Protein AF-A0A969EJA6-F1 (afdb_monomer)

Secondary structure (DSSP, 8-state):
-PPPHHHHHHHHHHS--HHHHHHHHHHHHHHHHSPP-STTHHHHHHHHHHHHHS-SSHHHHHHHHHHHHHHHHHHHT--HHHHHHTTTS--TT--EEEE--HHHHHHHTT-TTEEEEEEEE---SS-HHHHHHHHS-GGGHHHHTT---HHHHHHHTT--TTTHHHHHHHHHHTTTT-HHHHHHHHHHT-EEEEEEESSTTSSTTT-B---SSPPP-SS------SHHHHTSPPPPPB---HHHHHHHHHHHHHHHHTTT---HHHHTB-GGG-EEEE-GGGEEEEEE-B-GGGS-TT----EEEEEETTEEPP--SS--S-SS--------S---S--TTHHHHHHTT-

Sequence (350 aa):
MEFSFARQVHQFISKPSSQSGTALKQLLVEFLSKKLSPKGLTDYQLGLLFLIAHPPNQEILKLAEQACAQIAKFCLQLSQRDGEKLANTGLPFTPSIFTMSHDLANWMIKENNLEISIESVGPSTLTLNDVLNFTLPPTEGDITSAGYNYEELLTKLRIDKKNEIRFIVSQFDQLENLPKIKDYFFDSLEMLFRITPKTKSYSKLFNRLPVAKPFLHATLKKKIVSEDIIYKKIPAPKRLIPKAKKELVGVIKHSLNMFQRETDPVTYLDEKSLRYFELERGLSIAIYGMQPKRQFPLESYVGYTVLKMDYQQRMEEDGFLGSDHYLEFTFSTTCVEANHHYARSIIESL

Solvent-accessible surface area (backbone atoms only — not comparable to full-atom values): 20484 Å² total; per-residue (Å²): 133,86,74,55,60,31,56,52,52,48,53,37,62,78,54,79,46,84,63,28,58,55,51,51,47,50,52,48,53,52,54,67,71,49,84,85,59,85,78,61,48,67,43,46,49,55,31,41,52,49,40,60,48,50,14,52,40,73,66,54,31,52,50,42,53,51,44,51,52,50,51,40,56,50,41,68,68,47,51,71,74,61,31,59,76,38,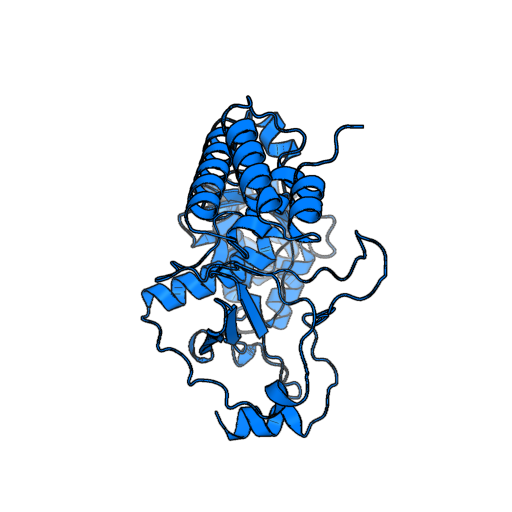40,54,68,30,44,30,46,27,35,35,72,42,68,70,55,64,67,46,49,59,52,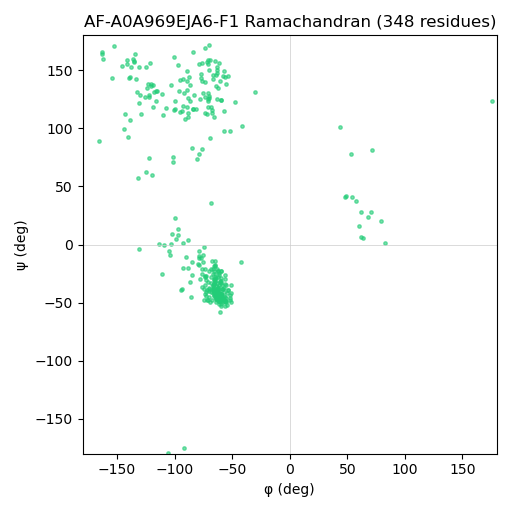53,78,68,39,87,54,50,45,74,46,75,72,47,70,45,99,43,94,43,53,72,38,67,55,43,54,76,53,51,61,77,92,52,36,70,63,35,71,65,71,56,54,77,69,54,42,36,55,73,71,69,50,51,82,93,44,41,58,63,52,56,55,53,44,49,58,75,33,62,91,41,55,71,59,38,48,51,58,52,58,36,31,44,44,29,33,34,39,40,35,74,36,52,50,63,15,72,91,46,35,51,56,92,64,91,71,82,50,64,34,80,66,84,81,74,75,80,72,61,73,74,52,76,76,48,83,76,73,74,63,54,88,68,53,72,68,59,46,52,52,48,54,49,39,58,45,52,54,39,50,46,70,71,45,86,48,68,31,59,64,41,48,24,72,88,56,52,41,38,33,75,51,74,85,36,31,32,39,38,38,25,30,41,35,75,95,74,52,57,96,89,51,88,66,69,30,71,48,52,20,32,53,40,28,73,64,82,73,77,93,70,86,87,68,81,97,75,89,67,82,77,69,83,71,73,101,60,84,74,87,76,60,86,70,60,62,46,57,57,58,76,72,104

Structure (mmCIF, N/CA/C/O backbone):
data_AF-A0A969EJA6-F1
#
_entry.id   AF-A0A969EJA6-F1
#
loop_
_atom_site.group_PDB
_atom_site.id
_atom_site.type_symbol
_atom_site.label_atom_id
_atom_site.label_alt_id
_atom_site.label_comp_id
_atom_site.label_asym_id
_atom_site.label_entity_id
_atom_site.label_seq_id
_atom_site.pdbx_PDB_ins_code
_atom_site.Cartn_x
_atom_site.Cartn_y
_atom_site.Cartn_z
_atom_site.occupancy
_atom_site.B_iso_or_equiv
_atom_site.auth_seq_id
_atom_site.auth_comp_id
_atom_site.auth_asym_id
_atom_site.auth_atom_id
_atom_site.pdbx_PDB_model_num
ATOM 1 N N . MET A 1 1 ? 6.656 17.835 30.506 1.00 33.59 1 MET A N 1
ATOM 2 C CA . MET A 1 1 ? 6.783 16.725 29.538 1.00 33.59 1 MET A CA 1
ATOM 3 C C . MET A 1 1 ? 5.380 16.343 29.099 1.00 33.59 1 MET A C 1
ATOM 5 O O . MET A 1 1 ? 4.715 15.608 29.814 1.00 33.59 1 MET A O 1
ATOM 9 N N . GLU A 1 2 ? 4.880 16.909 28.000 1.00 42.47 2 GLU A N 1
ATOM 10 C CA . GLU A 1 2 ? 3.604 16.456 27.431 1.00 42.47 2 GLU A CA 1
ATOM 11 C C . GLU A 1 2 ? 3.806 15.046 26.866 1.00 42.47 2 GLU A C 1
ATOM 13 O O . GLU A 1 2 ? 4.662 14.827 26.008 1.00 42.47 2 GLU A O 1
ATOM 18 N N . PHE A 1 3 ? 3.077 14.063 27.395 1.00 51.97 3 PHE A N 1
ATOM 19 C CA . PHE A 1 3 ? 3.087 12.711 26.844 1.00 51.97 3 PHE A CA 1
ATOM 20 C C . PHE A 1 3 ? 2.519 12.739 25.421 1.00 51.97 3 PHE A C 1
ATOM 22 O O . PHE A 1 3 ? 1.488 13.373 25.196 1.00 51.97 3 PHE A O 1
ATOM 29 N N . SER A 1 4 ? 3.149 12.028 24.478 1.00 75.44 4 SER A N 1
ATOM 30 C CA . SER A 1 4 ? 2.600 11.873 23.126 1.00 75.44 4 SER A CA 1
ATOM 31 C C . SER A 1 4 ? 1.203 11.244 23.184 1.00 75.44 4 SER A C 1
ATOM 33 O O . SER A 1 4 ? 0.925 10.402 24.041 1.00 75.44 4 SER A O 1
ATOM 35 N N . PHE A 1 5 ? 0.306 11.650 22.282 1.00 78.19 5 PHE A N 1
ATOM 36 C CA . PHE A 1 5 ? -1.086 11.185 22.256 1.00 78.19 5 PHE A CA 1
ATOM 37 C C . PHE A 1 5 ? -1.200 9.654 22.283 1.00 78.19 5 PHE A C 1
ATOM 39 O O . PHE A 1 5 ? -1.964 9.110 23.075 1.00 78.19 5 PHE A O 1
ATOM 46 N N . ALA A 1 6 ? -0.373 8.950 21.501 1.00 72.00 6 ALA A N 1
ATOM 47 C CA . ALA A 1 6 ? -0.316 7.488 21.510 1.00 72.00 6 ALA A CA 1
ATOM 48 C C . ALA A 1 6 ? -0.003 6.911 22.905 1.00 72.00 6 ALA A C 1
ATOM 50 O O . ALA A 1 6 ? -0.637 5.946 23.333 1.00 72.00 6 ALA A O 1
ATOM 51 N N . ARG A 1 7 ? 0.920 7.527 23.659 1.00 76.19 7 ARG A N 1
ATOM 52 C CA . ARG A 1 7 ? 1.231 7.109 25.037 1.00 76.19 7 ARG A CA 1
ATOM 53 C C . ARG A 1 7 ? 0.059 7.350 25.982 1.00 76.19 7 ARG A C 1
ATOM 55 O O . ARG A 1 7 ? -0.203 6.497 26.825 1.00 76.19 7 ARG A O 1
ATOM 62 N N . GLN A 1 8 ? -0.656 8.465 25.837 1.00 78.69 8 GLN A N 1
ATOM 63 C CA . GLN A 1 8 ? -1.847 8.748 26.647 1.00 78.69 8 GLN A CA 1
ATOM 64 C C . GLN A 1 8 ? -2.954 7.722 26.369 1.00 78.69 8 GLN A C 1
ATOM 66 O O . GLN A 1 8 ? -3.495 7.129 27.301 1.00 78.69 8 GLN A O 1
ATOM 71 N N . VAL A 1 9 ? -3.216 7.423 25.092 1.00 76.94 9 VAL A N 1
ATOM 72 C CA . VAL A 1 9 ? -4.141 6.357 24.671 1.00 76.94 9 VAL A CA 1
ATOM 73 C C . VAL A 1 9 ? -3.745 5.017 25.302 1.00 76.94 9 VAL A C 1
ATOM 75 O O . VAL A 1 9 ? -4.574 4.368 25.941 1.00 76.94 9 VAL A O 1
ATOM 78 N N . HIS A 1 10 ? -2.470 4.630 25.217 1.00 72.31 10 HIS A N 1
ATOM 79 C CA . HIS A 1 10 ? -1.970 3.394 25.825 1.00 72.31 10 HIS A CA 1
ATOM 80 C C . HIS A 1 10 ? -2.135 3.368 27.358 1.00 72.31 10 HIS A C 1
ATOM 82 O O . HIS A 1 10 ? -2.524 2.347 27.934 1.00 72.31 10 HIS A O 1
ATOM 88 N N . GLN A 1 11 ? -1.892 4.485 28.049 1.00 75.25 11 GLN A N 1
ATOM 89 C CA . GLN A 1 11 ? -2.067 4.583 29.502 1.00 75.25 11 GLN A CA 1
ATOM 90 C C . GLN A 1 11 ? -3.519 4.340 29.925 1.00 75.25 11 GLN A C 1
ATOM 92 O O . GLN A 1 11 ? -3.761 3.529 30.822 1.00 75.25 11 GLN A O 1
ATOM 97 N N . PHE A 1 12 ? -4.490 4.962 29.253 1.00 72.06 12 PHE A N 1
ATOM 98 C CA . PHE A 1 12 ? -5.907 4.779 29.589 1.00 72.06 12 PHE A CA 1
ATOM 99 C C . PHE A 1 12 ? -6.396 3.352 29.336 1.00 72.06 12 PHE A C 1
ATOM 101 O O . PHE A 1 12 ? -7.279 2.851 30.032 1.00 72.06 12 PHE A O 1
ATOM 108 N N . ILE A 1 13 ? -5.789 2.681 28.363 1.00 66.25 13 ILE A N 1
ATOM 109 C CA . ILE A 1 13 ? -6.182 1.345 27.924 1.00 66.25 13 ILE A CA 1
ATOM 110 C C . ILE A 1 13 ? -5.504 0.243 28.748 1.00 66.25 13 ILE A C 1
ATOM 112 O O . ILE A 1 13 ? -6.105 -0.800 29.010 1.00 66.25 13 ILE A O 1
ATOM 116 N N . SER A 1 14 ? -4.276 0.473 29.215 1.00 64.06 14 SER A N 1
ATOM 117 C CA . SER A 1 14 ? -3.548 -0.469 30.074 1.00 64.06 14 SER A CA 1
ATOM 118 C C . SER A 1 14 ? -4.136 -0.582 31.488 1.00 64.06 14 SER A C 1
ATOM 120 O O . SER A 1 14 ? -3.962 -1.631 32.117 1.00 64.06 14 SER A O 1
ATOM 122 N N . LYS A 1 15 ? -4.871 0.444 31.947 1.00 64.75 15 LYS A N 1
ATOM 123 C CA . LYS A 1 15 ? -5.606 0.497 33.223 1.00 64.75 15 LYS A CA 1
ATOM 124 C C . LYS A 1 15 ? -7.104 0.761 32.980 1.00 64.75 15 LYS A C 1
ATOM 126 O O . LYS A 1 15 ? -7.568 1.884 33.186 1.00 64.75 15 LYS A O 1
ATOM 131 N N . PRO A 1 16 ? -7.872 -0.235 32.507 1.00 58.59 16 PRO A N 1
ATOM 132 C CA . PRO A 1 16 ? -9.283 -0.044 32.198 1.00 58.59 16 PRO A CA 1
ATOM 133 C C . PRO A 1 16 ? -10.088 0.197 33.482 1.00 58.59 16 PRO A C 1
ATOM 135 O O . PRO A 1 16 ? -10.186 -0.669 34.346 1.00 58.59 16 PRO A O 1
ATOM 138 N N . SER A 1 17 ? -10.669 1.388 33.593 1.00 60.91 17 SER A N 1
ATOM 139 C CA . SER A 1 17 ? -11.615 1.787 34.635 1.00 60.91 17 SER A CA 1
ATOM 140 C C . SER A 1 17 ? -12.791 2.523 33.986 1.00 60.91 17 SER A C 1
ATOM 142 O O . SER A 1 17 ? -12.684 2.976 32.843 1.00 60.91 17 SER A O 1
ATOM 144 N N . SER A 1 18 ? -13.907 2.692 34.700 1.00 58.09 18 SER A N 1
ATOM 145 C CA . SER A 1 18 ? -15.018 3.538 34.229 1.00 58.09 18 SER A CA 1
ATOM 146 C C . SER A 1 18 ? -14.566 4.974 33.917 1.00 58.09 18 SER A C 1
ATOM 148 O O . SER A 1 18 ? -15.085 5.597 32.993 1.00 58.09 18 SER A O 1
ATOM 150 N N . GLN A 1 19 ? -13.540 5.470 34.614 1.00 61.41 19 GLN A N 1
ATOM 151 C CA . GLN A 1 19 ? -12.932 6.782 34.375 1.00 61.41 19 GLN A CA 1
ATOM 152 C C . GLN A 1 19 ? -12.095 6.828 33.084 1.00 61.41 19 GLN A C 1
ATOM 154 O O . GLN A 1 19 ? -12.007 7.879 32.451 1.00 61.41 19 GLN A O 1
ATOM 159 N N . SER A 1 20 ? -11.537 5.697 32.635 1.00 73.69 20 SER A N 1
ATOM 160 C CA . SER A 1 20 ? -10.700 5.625 31.428 1.00 73.69 20 SER A CA 1
ATOM 161 C C . SER A 1 20 ? -11.493 5.906 30.147 1.00 73.69 20 SER A C 1
ATOM 163 O O . SER A 1 20 ? -10.975 6.540 29.231 1.00 73.69 20 SER A O 1
ATOM 165 N N . GLY A 1 21 ? -12.763 5.489 30.082 1.00 76.62 21 GLY A N 1
ATOM 166 C CA . GLY A 1 21 ? -13.641 5.794 28.945 1.00 76.62 21 GLY A CA 1
ATOM 167 C C . GLY A 1 21 ? -13.952 7.290 28.833 1.00 76.62 21 GLY A C 1
ATOM 168 O O . GLY A 1 21 ? -13.854 7.868 27.751 1.00 76.62 21 GLY A O 1
ATOM 169 N N . THR A 1 22 ? -14.258 7.937 29.959 1.00 83.25 22 THR A N 1
ATOM 170 C CA . THR A 1 22 ? -14.500 9.387 30.015 1.00 83.25 22 THR A CA 1
ATOM 171 C C . THR A 1 22 ? -13.243 10.177 29.655 1.00 83.25 22 THR A C 1
ATOM 173 O O . THR A 1 22 ? -13.321 11.118 28.867 1.00 83.25 22 THR A O 1
ATOM 176 N N . ALA A 1 23 ? -12.077 9.759 30.157 1.00 84.38 23 ALA A N 1
ATOM 177 C CA . ALA A 1 23 ? -10.802 10.398 29.845 1.00 84.38 23 ALA A CA 1
ATOM 178 C C . ALA A 1 23 ? -10.431 10.276 28.355 1.00 84.38 23 ALA A C 1
ATOM 180 O O . ALA A 1 23 ? -10.045 11.266 27.740 1.00 84.38 23 ALA A O 1
ATOM 181 N N . LEU A 1 24 ? -10.622 9.100 27.740 1.00 86.00 24 LEU A N 1
ATOM 182 C CA . LEU A 1 24 ? -10.410 8.907 26.297 1.00 86.00 24 LEU A CA 1
ATOM 183 C C . LEU A 1 24 ? -11.337 9.785 25.453 1.00 86.00 24 LEU A C 1
ATOM 185 O O . LEU A 1 24 ? -10.903 10.378 24.465 1.00 86.00 24 LEU A O 1
ATOM 189 N N . LYS A 1 25 ? -12.610 9.892 25.846 1.00 89.94 25 LYS A N 1
ATOM 190 C CA . LYS A 1 25 ? -13.566 10.787 25.189 1.00 89.94 25 LYS A CA 1
ATOM 191 C C . LYS A 1 25 ? -13.107 12.240 25.276 1.00 89.94 25 LYS A C 1
ATOM 193 O O . LYS A 1 25 ? -13.087 12.923 24.256 1.00 89.94 25 LYS A O 1
ATOM 198 N N . GLN A 1 26 ? -12.720 12.701 26.464 1.00 89.69 26 GLN A N 1
ATOM 199 C CA . GLN A 1 26 ? -12.239 14.067 26.664 1.00 89.69 26 GLN A CA 1
ATOM 200 C C . GLN A 1 26 ? -10.982 14.346 25.835 1.00 89.69 26 GLN A C 1
ATOM 202 O O . GLN A 1 26 ? -10.927 15.369 25.159 1.00 89.69 26 GLN A O 1
ATOM 207 N N . LEU A 1 27 ? -10.035 13.405 25.798 1.00 89.56 27 LEU A N 1
ATOM 208 C CA . LEU A 1 27 ? -8.827 13.502 24.982 1.00 89.56 27 LEU A CA 1
ATOM 209 C C . LEU A 1 27 ? -9.145 13.638 23.482 1.00 89.56 27 LEU A C 1
ATOM 211 O O . LEU A 1 27 ? -8.540 14.456 22.791 1.00 89.56 27 LEU A O 1
ATOM 215 N N . LEU A 1 28 ? -10.107 12.862 22.969 1.00 91.31 28 LEU A N 1
ATOM 216 C CA . LEU A 1 28 ? -10.538 12.954 21.570 1.00 91.31 28 LEU A CA 1
ATOM 217 C C . LEU A 1 28 ? -11.262 14.269 21.270 1.00 91.31 28 LEU A C 1
ATOM 219 O O . LEU A 1 28 ? -11.017 14.863 20.225 1.00 91.31 28 LEU A O 1
ATOM 223 N N . VAL A 1 29 ? -12.124 14.745 22.170 1.00 92.38 29 VAL A N 1
ATOM 224 C CA . VAL A 1 29 ? -12.797 16.047 22.018 1.00 92.38 29 VAL A CA 1
ATOM 225 C C . VAL A 1 29 ? -11.775 17.184 22.017 1.00 92.38 29 VAL A C 1
ATOM 227 O O . VAL A 1 29 ? -11.843 18.072 21.169 1.00 92.38 29 VAL A O 1
ATOM 230 N N . GLU A 1 30 ? -10.789 17.128 22.912 1.00 89.62 30 GLU A N 1
ATOM 231 C CA . GLU A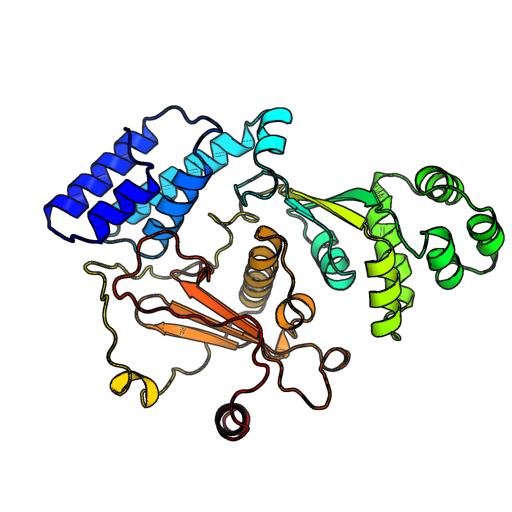 1 30 ? -9.701 18.099 22.953 1.00 89.62 30 GLU A CA 1
ATOM 232 C C . GLU A 1 30 ? -8.900 18.068 21.645 1.00 89.62 30 GLU A C 1
ATOM 234 O O . GLU A 1 30 ? -8.669 19.115 21.042 1.00 89.62 30 GLU A O 1
ATOM 239 N N . PHE A 1 31 ? -8.553 16.877 21.143 1.00 88.69 31 PHE A N 1
ATOM 240 C CA . PHE A 1 31 ? -7.899 16.721 19.843 1.00 88.69 31 PHE A CA 1
ATOM 241 C C . PHE A 1 31 ? -8.716 17.332 18.701 1.00 88.69 31 PHE A C 1
ATOM 243 O O . PHE A 1 31 ? -8.171 18.096 17.907 1.00 88.69 31 PHE A O 1
ATOM 250 N N . LEU A 1 32 ? -10.019 17.049 18.638 1.00 91.81 32 LEU A N 1
ATOM 251 C CA . LEU A 1 32 ? -10.898 17.579 17.593 1.00 91.81 32 LEU A CA 1
ATOM 252 C C . LEU A 1 32 ? -10.954 19.114 17.607 1.00 91.81 32 LEU A C 1
ATOM 254 O O . LEU A 1 32 ? -11.079 19.743 16.557 1.00 91.81 32 LEU A O 1
ATOM 258 N N . SER A 1 33 ? -10.816 19.724 18.786 1.00 89.75 33 SER A N 1
ATOM 259 C CA . SER A 1 33 ? -10.783 21.182 18.945 1.00 89.75 33 SER A CA 1
ATOM 260 C C . SER A 1 33 ? -9.424 21.821 18.619 1.00 89.75 33 SER A C 1
ATOM 262 O O . SER A 1 33 ? -9.347 23.033 18.408 1.00 89.75 33 SER A O 1
ATOM 264 N N . LYS A 1 34 ? -8.341 21.033 18.557 1.00 88.06 34 LYS A N 1
ATOM 265 C CA . LYS A 1 34 ? -6.984 21.539 18.311 1.00 88.06 34 LYS A CA 1
ATOM 266 C C . LYS A 1 34 ? -6.772 21.902 16.843 1.00 88.06 34 LYS A C 1
ATOM 268 O O . LYS A 1 34 ? -7.153 21.181 15.920 1.00 88.06 34 LYS A O 1
ATOM 273 N N . LYS A 1 35 ? -6.052 23.006 16.623 1.00 88.38 35 LYS A N 1
ATOM 274 C CA . LYS A 1 35 ? -5.484 23.326 15.311 1.00 88.38 35 LYS A CA 1
ATOM 275 C C . LYS A 1 35 ? -4.337 22.357 15.026 1.00 88.38 35 LYS A C 1
ATOM 277 O O . LYS A 1 35 ? -3.352 22.327 15.760 1.00 88.38 35 LYS A O 1
ATOM 282 N N . LEU A 1 36 ? -4.477 21.569 13.963 1.00 90.19 36 LEU A N 1
ATOM 283 C CA . LEU A 1 36 ? -3.463 20.596 13.572 1.00 90.19 36 LEU A CA 1
ATOM 284 C C . LEU A 1 36 ? -2.206 21.282 13.024 1.00 90.19 36 LEU A C 1
ATOM 286 O O . LEU A 1 36 ? -2.258 22.367 12.442 1.00 90.19 36 LEU A O 1
ATOM 290 N N . SER A 1 37 ? -1.072 20.615 13.216 1.00 89.56 37 SER A N 1
ATOM 291 C CA . SER A 1 37 ? 0.221 20.967 12.632 1.00 89.56 37 SER A CA 1
ATOM 292 C C . SER A 1 37 ? 0.878 19.693 12.097 1.00 89.56 37 SER A C 1
ATOM 294 O O . SER A 1 37 ? 0.552 18.622 12.609 1.00 89.56 37 SER A O 1
ATOM 296 N N . PRO A 1 38 ? 1.819 19.762 11.136 1.00 88.06 38 PRO A N 1
ATOM 297 C CA . PRO A 1 38 ? 2.497 18.566 10.625 1.00 88.06 38 PRO A CA 1
ATOM 298 C C . PRO A 1 38 ? 3.251 17.785 11.714 1.00 88.06 38 PRO A C 1
ATOM 300 O O . PRO A 1 38 ? 3.390 16.565 11.642 1.00 88.06 38 PRO A O 1
ATOM 303 N N . LYS A 1 39 ? 3.723 18.482 12.755 1.00 86.50 39 LYS A N 1
ATOM 304 C CA . LYS A 1 39 ? 4.468 17.882 13.860 1.00 86.50 39 LYS A CA 1
ATOM 305 C C . LYS A 1 39 ? 3.543 17.012 14.718 1.00 86.50 39 LYS A C 1
ATOM 307 O O . LYS A 1 39 ? 2.529 17.486 15.223 1.00 86.50 39 LYS A O 1
ATOM 312 N N . GLY A 1 40 ? 3.927 15.750 14.914 1.00 84.06 40 GLY A N 1
ATOM 313 C CA . GLY A 1 40 ? 3.215 14.796 15.772 1.00 84.06 40 GLY A CA 1
ATOM 314 C C . GLY A 1 40 ? 2.024 14.087 15.119 1.00 84.06 40 GLY A C 1
ATOM 315 O O . GLY A 1 40 ? 1.388 13.271 15.780 1.00 84.06 40 GLY A O 1
ATOM 316 N N . LEU A 1 41 ? 1.714 14.337 13.837 1.00 89.75 41 LEU A N 1
ATOM 317 C CA . LEU A 1 41 ? 0.606 13.653 13.147 1.00 89.75 41 LEU A CA 1
ATOM 318 C C . LEU A 1 41 ? 0.764 12.133 13.100 1.00 89.75 41 LEU A C 1
ATOM 320 O O . LEU A 1 41 ? -0.235 11.423 13.169 1.00 89.75 41 LEU A O 1
ATOM 324 N N . THR A 1 42 ? 1.995 11.636 13.009 1.00 87.06 42 THR A N 1
ATOM 325 C CA . THR A 1 42 ? 2.300 10.200 13.045 1.00 87.06 42 THR A CA 1
ATOM 326 C C . THR A 1 42 ? 1.919 9.580 14.390 1.00 87.06 42 THR A C 1
ATOM 328 O O . THR A 1 42 ? 1.278 8.532 14.421 1.00 87.06 42 THR A O 1
ATOM 331 N N . ASP A 1 43 ? 2.206 10.264 15.500 1.00 85.00 43 ASP A N 1
ATOM 332 C CA . ASP A 1 43 ? 1.825 9.814 16.845 1.00 85.00 43 ASP A CA 1
ATOM 333 C C . ASP A 1 43 ? 0.301 9.802 17.015 1.00 85.00 43 ASP A C 1
ATOM 335 O O . ASP A 1 43 ? -0.264 8.868 17.589 1.00 85.00 43 ASP A O 1
ATOM 339 N N . TYR A 1 44 ? -0.386 10.823 16.489 1.00 87.69 44 TYR A N 1
ATOM 340 C CA . TYR A 1 44 ? -1.849 10.851 16.469 1.00 87.69 44 TYR A CA 1
ATOM 341 C C . TYR A 1 44 ? -2.423 9.713 15.625 1.00 87.69 44 TYR A C 1
ATOM 343 O O . TYR A 1 44 ? -3.330 9.018 16.079 1.00 87.69 44 TYR A O 1
ATOM 351 N N . GLN A 1 45 ? -1.874 9.483 14.430 1.00 87.38 45 GLN A N 1
ATOM 352 C CA . GLN A 1 45 ? -2.274 8.385 13.554 1.00 87.38 45 GLN A CA 1
ATOM 353 C C . GLN A 1 45 ? -2.168 7.037 14.274 1.00 87.38 45 GLN A C 1
ATOM 355 O O . GLN A 1 45 ? -3.133 6.278 14.251 1.00 87.38 45 GLN A O 1
ATOM 360 N N . LEU A 1 46 ? -1.047 6.750 14.940 1.00 85.06 46 LEU A N 1
ATOM 361 C CA . LEU A 1 46 ? -0.853 5.494 15.673 1.00 85.06 46 LEU A CA 1
ATOM 362 C C . LEU A 1 46 ? -1.899 5.304 16.780 1.00 85.06 46 LEU A C 1
ATOM 364 O O . LEU A 1 46 ? -2.526 4.247 16.869 1.00 85.06 46 LEU A O 1
ATOM 368 N N . GLY A 1 47 ? -2.146 6.340 17.589 1.00 84.81 47 GLY A N 1
ATOM 369 C CA . GLY A 1 47 ? -3.169 6.281 18.637 1.00 84.81 47 GLY A CA 1
ATOM 370 C C . GLY A 1 47 ? -4.584 6.082 18.079 1.00 84.81 47 GLY A C 1
ATOM 371 O O . GLY A 1 47 ? -5.367 5.310 18.632 1.00 84.81 47 GLY A O 1
ATOM 372 N N . LEU A 1 48 ? -4.912 6.735 16.962 1.00 89.00 48 LEU A N 1
ATOM 373 C CA . LEU A 1 48 ? -6.217 6.597 16.310 1.00 89.00 48 LEU A CA 1
ATOM 374 C C . LEU A 1 48 ? -6.405 5.223 15.660 1.00 89.00 48 LEU A C 1
ATOM 376 O O . LEU A 1 48 ? -7.482 4.646 15.800 1.00 89.00 48 LEU A O 1
ATOM 380 N N . LEU A 1 49 ? -5.372 4.668 15.016 1.00 87.56 49 LEU A N 1
ATOM 381 C CA . LEU A 1 49 ? -5.396 3.294 14.498 1.00 87.56 49 LEU A CA 1
ATOM 382 C C . LEU A 1 49 ? -5.722 2.304 15.611 1.00 87.56 49 LEU A C 1
ATOM 384 O O . LEU A 1 49 ? -6.593 1.452 15.443 1.00 87.56 49 LEU A O 1
ATOM 388 N N . PHE A 1 50 ? -5.084 2.465 16.772 1.00 84.38 50 PHE A N 1
ATOM 389 C CA . PHE A 1 50 ? -5.373 1.632 17.931 1.00 84.38 50 PHE A CA 1
ATOM 390 C C . PHE A 1 50 ? -6.835 1.762 18.379 1.00 84.38 50 PHE A C 1
ATOM 392 O O . PHE A 1 50 ? -7.509 0.753 18.585 1.00 84.38 50 PHE A O 1
ATOM 399 N N . LEU A 1 51 ? -7.347 2.989 18.513 1.00 85.56 51 LEU A N 1
ATOM 400 C CA . LEU A 1 51 ? -8.723 3.235 18.960 1.00 85.56 51 LEU A CA 1
ATOM 401 C C . LEU A 1 51 ? -9.774 2.709 17.977 1.00 85.56 51 LEU A C 1
ATOM 403 O O . LEU A 1 51 ? -10.836 2.268 18.410 1.00 85.56 51 LEU A O 1
ATOM 407 N N . ILE A 1 52 ? -9.484 2.723 16.677 1.00 87.31 52 ILE A N 1
ATOM 408 C CA . ILE A 1 52 ? -10.373 2.165 15.652 1.00 87.31 52 ILE A CA 1
ATOM 409 C C . ILE A 1 52 ? -10.310 0.635 15.629 1.00 87.31 52 ILE A C 1
ATOM 411 O O . ILE A 1 52 ? -11.337 -0.017 15.448 1.00 87.31 52 ILE A O 1
ATOM 415 N N . ALA A 1 53 ? -9.133 0.050 15.850 1.00 84.19 53 ALA A N 1
ATOM 416 C CA . ALA A 1 53 ? -8.953 -1.396 15.946 1.00 84.19 53 ALA A CA 1
ATOM 417 C C . ALA A 1 53 ? -9.559 -1.976 17.242 1.00 84.19 53 ALA A C 1
ATOM 419 O O . ALA A 1 53 ? -10.055 -3.106 17.260 1.00 84.19 53 ALA A O 1
ATOM 420 N N . HIS A 1 54 ? -9.539 -1.200 18.328 1.00 83.50 54 HIS A N 1
ATOM 421 C CA . HIS A 1 54 ? -9.977 -1.606 19.664 1.00 83.50 54 HIS A CA 1
ATOM 422 C C . HIS A 1 54 ? -10.927 -0.591 20.327 1.00 83.50 54 HIS A C 1
ATOM 424 O O . HIS A 1 54 ? -10.651 -0.122 21.435 1.00 83.50 54 HIS A O 1
ATOM 430 N N . PRO A 1 55 ? -12.068 -0.255 19.701 1.00 85.88 55 PRO A N 1
ATOM 431 C CA . PRO A 1 55 ? -12.954 0.769 20.226 1.00 85.88 55 PRO A CA 1
ATOM 432 C C . PRO A 1 55 ? -13.657 0.257 21.484 1.00 85.88 55 PRO A C 1
ATOM 434 O O . PRO A 1 55 ? -14.332 -0.772 21.418 1.00 85.88 55 PRO A O 1
ATOM 437 N N . PRO A 1 56 ? -13.574 0.951 22.629 1.00 85.69 56 PRO A N 1
ATOM 438 C CA . PRO A 1 56 ? -14.242 0.509 23.852 1.00 85.69 56 PRO A CA 1
ATOM 439 C C . PRO A 1 56 ? -15.768 0.600 23.755 1.00 85.69 56 PRO A C 1
ATOM 441 O O . PRO A 1 56 ? -16.483 -0.224 24.321 1.00 85.69 56 PRO A O 1
ATOM 444 N N . ASN A 1 57 ? -16.274 1.594 23.024 1.00 88.75 57 ASN A N 1
ATOM 445 C CA . ASN A 1 57 ? -17.692 1.795 22.764 1.00 88.75 57 ASN A CA 1
ATOM 446 C C . ASN A 1 57 ? -17.904 2.539 21.433 1.00 88.75 57 ASN A C 1
ATOM 448 O O . ASN A 1 57 ? -16.959 3.042 20.820 1.00 88.75 57 ASN A O 1
ATOM 452 N N . GLN A 1 58 ? -19.164 2.618 20.998 1.00 90.25 58 GLN A N 1
ATOM 453 C CA . GLN A 1 58 ? -19.530 3.2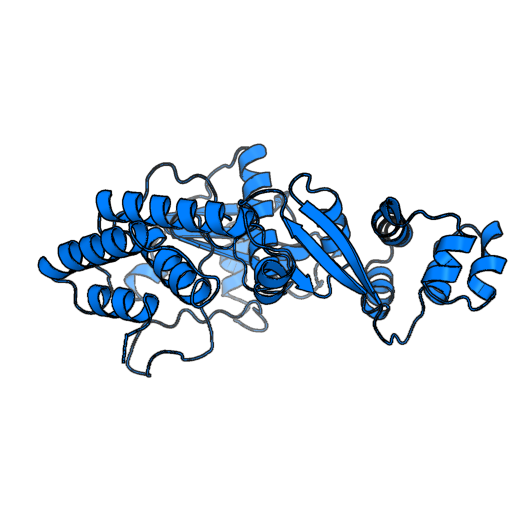39 19.725 1.00 90.25 58 GLN A CA 1
ATOM 454 C C . GLN A 1 58 ? -19.254 4.750 19.687 1.00 90.25 58 GLN A C 1
ATOM 456 O O . GLN A 1 58 ? -18.991 5.296 18.619 1.00 90.25 58 GLN A O 1
ATOM 461 N N . GLU A 1 59 ? -19.332 5.441 20.827 1.00 92.44 59 GLU A N 1
ATOM 462 C CA . GLU A 1 59 ? -19.085 6.883 20.896 1.00 92.44 59 GLU A CA 1
ATOM 463 C C . GLU A 1 59 ? -17.611 7.203 20.622 1.00 92.44 59 GLU A C 1
ATOM 465 O O . GLU A 1 59 ? -17.308 8.037 19.772 1.00 92.44 59 GLU A O 1
ATOM 470 N N . ILE A 1 60 ? -16.695 6.481 21.271 1.00 91.12 60 ILE A N 1
ATOM 471 C CA . ILE A 1 60 ? -15.251 6.630 21.058 1.00 91.12 60 ILE A CA 1
ATOM 472 C C . ILE A 1 60 ? -14.868 6.253 19.626 1.00 91.12 60 ILE A C 1
ATOM 474 O O . ILE A 1 60 ? -14.073 6.964 19.017 1.00 91.12 60 ILE A O 1
ATOM 478 N N . LEU A 1 61 ? -15.472 5.202 19.055 1.00 91.19 61 LEU A N 1
ATOM 479 C CA . LEU A 1 61 ? -15.260 4.856 17.646 1.00 91.19 61 LEU A CA 1
ATOM 480 C C . LEU A 1 61 ? -15.639 6.020 16.720 1.00 91.19 61 LEU A C 1
ATOM 482 O O . LEU A 1 61 ? -14.835 6.424 15.885 1.00 91.19 61 LEU A O 1
ATOM 486 N N . LYS A 1 62 ? -16.830 6.606 16.906 1.00 93.88 62 LYS A N 1
ATOM 487 C CA . LYS A 1 62 ? -17.289 7.749 16.102 1.00 93.88 62 LYS A CA 1
ATOM 488 C C . LYS A 1 62 ? -16.348 8.949 16.223 1.00 93.88 62 LYS A C 1
ATOM 490 O O . LYS A 1 62 ? -16.015 9.559 15.210 1.00 93.88 62 LYS A O 1
ATOM 495 N N . LEU A 1 63 ? -15.906 9.279 17.437 1.00 95.56 63 LEU A N 1
ATOM 496 C CA . LEU A 1 63 ? -14.965 10.381 17.672 1.00 95.56 63 LEU A CA 1
ATOM 497 C C . LEU A 1 63 ? -13.596 10.112 17.026 1.00 95.56 63 LEU A C 1
ATOM 499 O O . LEU A 1 63 ? -13.021 11.009 16.412 1.00 95.56 63 LEU A O 1
ATOM 503 N N . ALA A 1 64 ? -13.091 8.878 17.103 1.00 93.19 64 ALA A N 1
ATOM 504 C CA . ALA A 1 64 ? -11.838 8.490 16.457 1.00 93.19 64 ALA A CA 1
ATOM 505 C C . ALA A 1 64 ? -11.934 8.569 14.921 1.00 93.19 64 ALA A C 1
ATOM 507 O O . ALA A 1 64 ? -11.015 9.065 14.267 1.00 93.19 64 ALA A O 1
ATOM 508 N N . GLU A 1 65 ? -13.057 8.157 14.329 1.00 93.56 65 GLU A N 1
ATOM 509 C CA . GLU A 1 65 ? -13.290 8.291 12.886 1.00 93.56 65 GLU A CA 1
ATOM 510 C C . GLU A 1 65 ? -13.403 9.760 12.445 1.00 93.56 65 GLU A C 1
ATOM 512 O O . GLU A 1 65 ? -12.864 10.136 11.399 1.00 93.56 65 GLU A O 1
ATOM 517 N N . GLN A 1 66 ? -14.041 10.612 13.254 1.00 96.31 66 GLN A N 1
ATOM 518 C CA . GLN A 1 66 ? -14.071 12.062 13.027 1.00 96.31 66 GLN A CA 1
ATOM 519 C C . GLN A 1 66 ? -12.663 12.666 13.074 1.00 96.31 66 GLN A C 1
ATOM 521 O O . GLN A 1 66 ? -12.300 13.440 12.186 1.00 96.31 66 GLN A O 1
ATOM 526 N N . ALA A 1 67 ? -11.846 12.260 14.049 1.00 95.25 67 ALA A N 1
ATOM 527 C CA . ALA A 1 67 ? -10.457 12.690 14.174 1.00 95.25 67 ALA A CA 1
ATOM 528 C C . ALA A 1 67 ? -9.620 12.269 12.954 1.00 95.25 67 ALA A C 1
ATOM 530 O O . ALA A 1 67 ? -8.879 13.079 12.396 1.00 95.25 67 ALA A O 1
ATOM 531 N N . CYS A 1 68 ? -9.806 11.044 12.454 1.00 94.69 68 CYS A N 1
ATOM 532 C CA . CYS A 1 68 ? -9.169 10.593 11.213 1.00 94.69 68 CYS A CA 1
ATOM 533 C C . CYS A 1 68 ? -9.595 11.440 10.010 1.00 94.69 68 CYS A C 1
ATOM 535 O O . CYS A 1 68 ? -8.765 11.803 9.175 1.00 94.69 68 CYS A O 1
ATOM 537 N N . ALA A 1 69 ? -10.884 11.777 9.908 1.00 95.94 69 ALA A N 1
ATOM 538 C CA . ALA A 1 69 ? -11.388 12.636 8.841 1.00 95.94 69 ALA A CA 1
ATOM 539 C C . ALA A 1 69 ? -10.809 14.060 8.919 1.00 95.94 69 ALA A C 1
ATOM 541 O O . ALA A 1 69 ? -10.532 14.653 7.876 1.00 95.94 69 ALA A O 1
ATOM 542 N N . GLN A 1 70 ? -10.587 14.598 10.122 1.00 95.44 70 GLN A N 1
ATOM 543 C CA . GLN A 1 70 ? -9.919 15.886 10.322 1.00 95.44 70 GLN A CA 1
ATOM 544 C C . GLN A 1 70 ? -8.450 15.841 9.886 1.00 95.44 70 GLN A C 1
ATOM 546 O O . GLN A 1 70 ? -8.021 16.744 9.170 1.00 95.44 70 GLN A O 1
ATOM 551 N N . ILE A 1 71 ? -7.712 14.773 10.222 1.00 95.88 71 ILE A N 1
ATOM 552 C CA . ILE A 1 71 ? -6.342 14.557 9.721 1.00 95.88 71 ILE A CA 1
ATOM 553 C C . ILE A 1 71 ? -6.337 14.508 8.192 1.00 95.88 71 ILE A C 1
ATOM 555 O O . ILE A 1 71 ? -5.551 15.209 7.568 1.00 95.88 71 ILE A O 1
ATOM 559 N N . ALA A 1 72 ? -7.246 13.751 7.570 1.00 96.94 72 ALA A N 1
ATOM 560 C CA . ALA A 1 72 ? -7.314 13.667 6.110 1.00 96.94 72 ALA A CA 1
ATOM 561 C C . ALA A 1 72 ? -7.575 15.030 5.449 1.00 96.94 72 ALA A C 1
ATOM 563 O O . ALA A 1 72 ? -6.940 15.354 4.449 1.00 96.94 72 ALA A O 1
ATOM 564 N N . LYS A 1 73 ? -8.486 15.837 6.012 1.00 96.31 73 LYS A N 1
ATOM 565 C CA . LYS A 1 73 ? -8.758 17.203 5.531 1.00 96.31 73 LYS A CA 1
ATOM 566 C C . LYS A 1 73 ? -7.540 18.109 5.678 1.00 96.31 73 LYS A C 1
ATOM 568 O O . LYS A 1 73 ? -7.251 18.870 4.763 1.00 96.31 73 LYS A O 1
ATOM 573 N N . PHE A 1 74 ? -6.835 18.016 6.804 1.00 96.25 74 PHE A N 1
ATOM 574 C CA . PHE A 1 74 ? -5.612 18.776 7.036 1.00 96.25 74 PHE A CA 1
ATOM 575 C C . PHE A 1 74 ? -4.513 18.387 6.043 1.00 96.25 74 PHE A C 1
ATOM 577 O O . PHE A 1 74 ? -3.933 19.265 5.413 1.00 96.25 74 PHE A O 1
ATOM 584 N N . CYS A 1 75 ? -4.277 17.087 5.845 1.00 96.38 75 CYS A N 1
ATOM 585 C CA . CYS A 1 75 ? -3.268 16.597 4.909 1.00 96.38 75 CYS A CA 1
ATOM 586 C C . CYS A 1 75 ? -3.553 17.009 3.458 1.00 96.38 75 CYS A C 1
ATOM 588 O O . CYS A 1 75 ? -2.626 17.365 2.741 1.00 96.38 75 CYS A O 1
ATOM 590 N N . LEU A 1 76 ? -4.826 17.038 3.046 1.00 95.94 76 LEU A N 1
ATOM 591 C CA . LEU A 1 76 ? -5.230 17.511 1.716 1.00 95.94 76 LEU A CA 1
ATOM 592 C C . LEU A 1 76 ? -4.874 18.989 1.465 1.00 95.94 76 LEU A C 1
ATOM 594 O O . LEU A 1 76 ? -4.728 19.400 0.320 1.00 95.94 76 LEU A O 1
ATOM 598 N N . GLN A 1 77 ? -4.765 19.792 2.526 1.00 95.31 77 GLN A N 1
ATOM 599 C CA . GLN A 1 77 ? -4.484 21.230 2.464 1.00 95.31 77 GLN A CA 1
ATOM 600 C C . GLN A 1 77 ? -3.009 21.568 2.724 1.00 95.31 77 GLN A C 1
ATOM 602 O O . GLN A 1 77 ? -2.660 22.746 2.824 1.00 95.31 77 GLN A O 1
ATOM 607 N N . LEU A 1 78 ? -2.143 20.563 2.882 1.00 94.50 78 LEU A N 1
ATOM 608 C CA . LEU A 1 78 ? -0.726 20.795 3.136 1.00 94.50 78 LEU A CA 1
ATOM 609 C C . LEU A 1 78 ? -0.055 21.490 1.953 1.00 94.50 78 LEU A C 1
ATOM 611 O O . LEU A 1 78 ? -0.349 21.224 0.789 1.00 94.50 78 LEU A O 1
ATOM 615 N N . SER A 1 79 ? 0.912 22.351 2.271 1.00 93.62 79 SER A N 1
ATOM 616 C CA . SER A 1 79 ? 1.858 22.833 1.270 1.00 93.62 79 SER A CA 1
ATOM 617 C C . SER A 1 79 ? 2.678 21.660 0.728 1.00 93.62 79 SER A C 1
ATOM 619 O O . SER A 1 79 ? 2.937 20.701 1.458 1.00 93.62 79 SER A O 1
ATOM 621 N N . GLN A 1 80 ? 3.161 21.761 -0.513 1.00 90.94 80 GLN A N 1
ATOM 622 C CA . GLN A 1 80 ? 4.049 20.747 -1.094 1.00 90.94 80 GLN A CA 1
ATOM 623 C C . GLN A 1 80 ? 5.238 20.450 -0.165 1.00 90.94 80 GLN A C 1
ATOM 625 O O . GLN A 1 80 ? 5.501 19.298 0.157 1.00 90.94 80 GLN A O 1
ATOM 630 N N . ARG A 1 81 ? 5.890 21.494 0.366 1.00 92.94 81 ARG A N 1
ATOM 631 C CA . ARG A 1 81 ? 7.029 21.368 1.289 1.00 92.94 81 ARG A CA 1
ATOM 632 C C . ARG A 1 81 ? 6.704 20.549 2.540 1.00 92.94 81 ARG A C 1
ATOM 634 O O . ARG A 1 81 ? 7.536 19.759 2.978 1.00 92.94 81 ARG A O 1
ATOM 641 N N . ASP A 1 82 ? 5.554 20.780 3.167 1.00 92.00 82 ASP A N 1
ATOM 642 C CA . ASP A 1 82 ? 5.180 20.031 4.371 1.00 92.00 82 ASP A CA 1
ATOM 643 C C . ASP A 1 82 ? 4.665 18.628 4.039 1.00 92.00 82 ASP A C 1
ATOM 645 O O . ASP A 1 82 ? 4.886 17.712 4.828 1.00 92.00 82 ASP A O 1
ATOM 649 N N . GLY A 1 83 ? 4.055 18.444 2.865 1.00 92.44 83 GLY A N 1
ATOM 650 C CA . GLY A 1 83 ? 3.724 17.129 2.318 1.00 92.44 83 GLY A CA 1
ATOM 651 C C . GLY A 1 83 ? 4.965 16.254 2.125 1.00 92.44 83 GLY A C 1
ATOM 652 O O . GLY A 1 83 ? 4.964 15.110 2.572 1.00 92.44 83 GLY A O 1
ATOM 653 N N . GLU A 1 84 ? 6.049 16.806 1.568 1.00 93.31 84 GLU A N 1
ATOM 654 C CA . GLU A 1 84 ? 7.326 16.090 1.397 1.00 93.31 84 GLU A CA 1
ATOM 655 C C . GLU A 1 84 ? 7.947 15.665 2.735 1.00 93.31 84 GLU A C 1
ATOM 657 O O . GLU A 1 84 ? 8.444 14.552 2.863 1.00 93.31 84 GLU A O 1
ATOM 662 N N . LYS A 1 85 ? 7.864 16.497 3.784 1.00 93.62 85 LYS A N 1
ATOM 663 C CA . LYS A 1 85 ? 8.3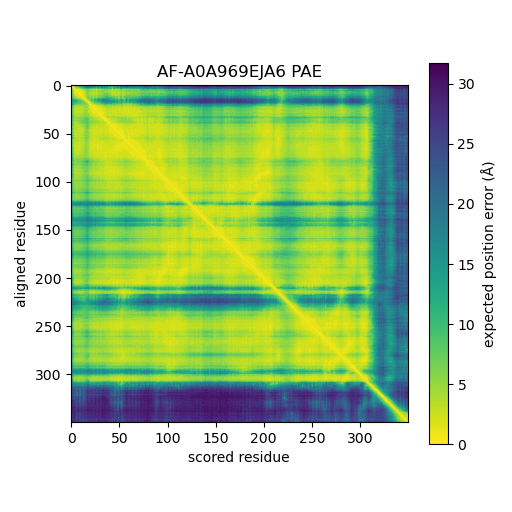42 16.113 5.131 1.00 93.62 85 LYS A CA 1
ATOM 664 C C . LYS A 1 85 ? 7.574 14.935 5.731 1.00 93.62 85 LYS A C 1
ATOM 666 O O . LYS A 1 85 ? 8.054 14.316 6.677 1.00 93.62 85 LYS A O 1
ATOM 671 N N . LEU A 1 86 ? 6.363 14.683 5.241 1.00 94.00 86 LEU A N 1
ATOM 672 C CA . LEU A 1 86 ? 5.510 13.576 5.657 1.00 94.00 86 LEU A CA 1
ATOM 673 C C . LEU A 1 86 ? 5.520 12.427 4.640 1.00 94.00 86 LEU A C 1
ATOM 675 O O . LEU A 1 86 ? 4.723 11.494 4.786 1.00 94.00 86 LEU A O 1
ATOM 679 N N . ALA A 1 87 ? 6.403 12.460 3.637 1.00 94.25 87 ALA A N 1
ATOM 680 C CA . ALA A 1 87 ? 6.591 11.343 2.726 1.00 94.25 87 ALA A CA 1
ATOM 681 C C . ALA A 1 87 ? 6.872 10.055 3.515 1.00 94.25 87 ALA A C 1
ATOM 683 O O . ALA A 1 87 ? 7.487 10.089 4.583 1.00 94.25 87 ALA A O 1
ATOM 684 N N . ASN A 1 88 ? 6.388 8.916 3.016 1.00 93.88 88 ASN A N 1
ATOM 685 C CA . ASN A 1 88 ? 6.612 7.593 3.617 1.00 93.88 88 ASN A CA 1
ATOM 686 C C . ASN A 1 88 ? 6.018 7.382 5.028 1.00 93.88 88 ASN A C 1
ATOM 688 O O . ASN A 1 88 ? 6.171 6.312 5.617 1.00 93.88 88 ASN A O 1
ATOM 692 N N . THR A 1 89 ? 5.262 8.344 5.567 1.00 91.44 89 THR A N 1
ATOM 693 C CA . THR A 1 89 ? 4.586 8.186 6.870 1.00 91.44 89 THR A CA 1
ATOM 694 C C . THR A 1 89 ? 3.332 7.308 6.786 1.00 91.44 89 THR A C 1
ATOM 696 O O . THR A 1 89 ? 2.941 6.672 7.770 1.00 91.44 89 THR A O 1
ATOM 699 N N . GLY A 1 90 ? 2.709 7.230 5.605 1.00 90.94 90 GLY A N 1
ATOM 700 C CA . GLY A 1 90 ? 1.430 6.550 5.384 1.00 90.94 90 GLY A CA 1
ATOM 701 C C . GLY A 1 90 ? 0.216 7.374 5.827 1.00 90.94 90 GLY A C 1
ATOM 702 O O . GLY A 1 90 ? -0.849 6.805 6.094 1.00 90.94 90 GLY A O 1
ATOM 703 N N . LEU A 1 91 ? 0.365 8.696 5.960 1.00 94.44 91 LEU A N 1
ATOM 704 C CA . LEU A 1 91 ? -0.747 9.628 6.147 1.00 94.44 91 LEU A CA 1
ATOM 705 C C . LEU A 1 91 ? -1.562 9.788 4.841 1.00 94.44 91 LEU A C 1
ATOM 707 O O . LEU A 1 91 ? -1.072 9.502 3.750 1.00 94.44 91 LEU A O 1
ATOM 711 N N . PRO A 1 92 ? -2.838 10.207 4.919 1.00 95.56 92 PRO A N 1
ATOM 712 C CA . PRO A 1 92 ? -3.646 10.473 3.727 1.00 95.56 92 PRO A CA 1
ATOM 713 C C . PRO A 1 92 ? -3.035 11.576 2.866 1.00 95.56 92 PRO A C 1
ATOM 715 O O . PRO A 1 92 ? -2.590 12.577 3.409 1.00 95.56 92 PRO A O 1
ATOM 718 N N . PHE A 1 93 ? -3.077 11.425 1.538 1.00 96.31 93 PHE A N 1
ATOM 719 C CA . PHE A 1 93 ? -2.602 12.429 0.567 1.00 96.31 93 PHE A CA 1
ATOM 720 C C . PHE A 1 93 ? -1.104 12.782 0.646 1.00 96.31 93 PHE A C 1
ATOM 722 O O . PHE A 1 93 ? -0.659 13.679 -0.062 1.00 96.31 93 PHE A O 1
ATOM 729 N N . THR A 1 94 ? -0.311 12.087 1.465 1.00 95.44 94 THR A N 1
ATOM 730 C CA . THR A 1 94 ? 1.150 12.252 1.500 1.00 95.44 94 THR A CA 1
ATOM 731 C C . THR A 1 94 ? 1.818 11.240 0.571 1.00 95.44 94 THR A C 1
ATOM 733 O O . THR A 1 94 ? 1.348 10.099 0.511 1.00 95.44 94 THR A O 1
ATOM 736 N N . PRO A 1 95 ? 2.901 11.608 -0.133 1.00 95.69 95 PRO A N 1
ATOM 737 C CA . PRO A 1 95 ? 3.537 10.714 -1.089 1.00 95.69 95 PRO A CA 1
ATOM 738 C C . PRO A 1 95 ? 4.246 9.536 -0.408 1.00 95.69 95 PRO A C 1
ATOM 740 O O . PRO A 1 95 ? 4.605 9.582 0.772 1.00 95.69 95 PRO A O 1
ATOM 743 N N . SER A 1 96 ? 4.464 8.464 -1.161 1.00 94.94 96 SER A N 1
ATOM 744 C CA . SER A 1 96 ? 5.408 7.397 -0.811 1.00 94.94 96 SER A CA 1
ATOM 745 C C . SER A 1 96 ? 6.487 7.308 -1.881 1.00 94.94 96 SER A C 1
ATOM 747 O O . SER A 1 96 ? 6.172 7.407 -3.063 1.00 94.94 96 SER A O 1
ATOM 749 N N . ILE A 1 97 ? 7.741 7.157 -1.466 1.00 95.44 97 ILE A N 1
ATOM 750 C CA . ILE A 1 97 ? 8.913 7.119 -2.339 1.00 95.44 97 ILE A CA 1
ATOM 751 C C . ILE A 1 97 ? 9.729 5.885 -1.972 1.00 95.44 97 ILE A C 1
ATOM 753 O O . ILE A 1 97 ? 10.255 5.819 -0.859 1.00 95.44 97 ILE A O 1
ATOM 757 N N . PHE A 1 98 ? 9.788 4.906 -2.872 1.00 94.38 98 PHE A N 1
ATOM 758 C CA . PHE A 1 98 ? 10.559 3.672 -2.697 1.00 94.38 98 PHE A CA 1
ATOM 759 C C . PHE A 1 98 ? 10.760 2.943 -4.031 1.00 94.38 98 PHE A C 1
ATOM 761 O O . PHE A 1 98 ? 10.115 3.268 -5.032 1.00 94.38 98 PHE A O 1
ATOM 768 N N . THR A 1 99 ? 11.679 1.979 -4.049 1.00 93.69 99 THR A N 1
ATOM 769 C CA . THR A 1 99 ? 11.856 1.048 -5.168 1.00 93.69 99 THR A CA 1
ATOM 770 C C . THR A 1 99 ? 10.765 -0.013 -5.131 1.00 93.69 99 THR A C 1
ATOM 772 O O . THR A 1 99 ? 10.314 -0.400 -4.057 1.00 93.69 99 THR A O 1
ATOM 775 N N . MET A 1 100 ? 10.321 -0.490 -6.288 1.00 93.69 100 MET A N 1
ATOM 776 C CA . MET A 1 100 ? 9.347 -1.578 -6.348 1.00 93.69 100 MET A CA 1
ATOM 777 C C . MET A 1 100 ? 9.658 -2.537 -7.483 1.00 93.69 100 MET A C 1
ATOM 779 O O . MET A 1 100 ? 10.309 -2.143 -8.446 1.00 93.69 100 MET A O 1
ATOM 783 N N . SER A 1 101 ? 9.148 -3.758 -7.387 1.00 94.50 101 SER A N 1
ATOM 784 C CA . SER A 1 101 ? 9.199 -4.745 -8.460 1.00 94.50 101 SER A CA 1
ATOM 785 C C . SER A 1 101 ? 8.393 -4.296 -9.685 1.00 94.50 101 SER A C 1
ATOM 787 O O . SER A 1 101 ? 7.437 -3.513 -9.586 1.00 94.50 101 SER A O 1
ATOM 789 N N . HIS A 1 102 ? 8.721 -4.853 -10.856 1.00 95.44 102 HIS A N 1
ATOM 790 C CA . HIS A 1 102 ? 7.959 -4.618 -12.091 1.00 95.44 102 HIS A CA 1
ATOM 791 C C . HIS A 1 102 ? 6.474 -4.952 -11.924 1.00 95.44 102 HIS A C 1
ATOM 793 O O . HIS A 1 102 ? 5.610 -4.165 -12.312 1.00 95.44 102 HIS A O 1
ATOM 799 N N . ASP A 1 103 ? 6.167 -6.104 -11.325 1.00 94.31 103 ASP A N 1
ATOM 800 C CA . ASP A 1 103 ? 4.795 -6.574 -11.134 1.00 94.31 103 ASP A CA 1
ATOM 801 C C . ASP A 1 103 ? 3.988 -5.630 -10.235 1.00 94.31 103 ASP A C 1
ATOM 803 O O . ASP A 1 103 ? 2.808 -5.365 -10.508 1.00 94.31 103 ASP A O 1
ATOM 807 N N . LEU A 1 104 ? 4.615 -5.075 -9.193 1.00 94.19 104 LEU A N 1
ATOM 808 C CA . LEU A 1 104 ? 3.963 -4.079 -8.356 1.00 94.19 104 LEU A CA 1
ATOM 809 C C . LEU A 1 104 ? 3.777 -2.753 -9.095 1.00 94.19 104 LEU A C 1
ATOM 811 O O . LEU A 1 104 ? 2.669 -2.212 -9.063 1.00 94.19 104 LEU A O 1
ATOM 815 N N . ALA A 1 105 ? 4.799 -2.260 -9.799 1.00 95.50 105 ALA A N 1
ATOM 816 C CA . ALA A 1 105 ? 4.690 -1.049 -10.611 1.00 95.50 105 ALA A CA 1
ATOM 817 C C . ALA A 1 105 ? 3.554 -1.175 -11.638 1.00 95.50 105 ALA A C 1
ATOM 819 O O . ALA A 1 105 ? 2.670 -0.318 -11.699 1.00 95.50 105 ALA A O 1
ATOM 820 N N . ASN A 1 106 ? 3.509 -2.287 -12.378 1.00 95.25 106 ASN A N 1
ATOM 821 C CA . ASN A 1 106 ? 2.479 -2.579 -13.376 1.00 95.25 106 ASN A CA 1
ATOM 822 C C . ASN A 1 106 ? 1.072 -2.670 -12.765 1.00 95.25 106 ASN A C 1
ATOM 824 O O . ASN A 1 106 ? 0.085 -2.271 -13.390 1.00 95.25 106 ASN A O 1
ATOM 828 N N . TRP A 1 107 ? 0.953 -3.181 -11.538 1.00 95.00 107 TRP A N 1
ATOM 829 C CA . TRP A 1 107 ? -0.314 -3.170 -10.811 1.00 95.00 107 TRP A CA 1
ATOM 830 C C . TRP A 1 107 ? -0.716 -1.746 -10.404 1.00 95.00 107 TRP A C 1
ATOM 832 O O . TRP A 1 107 ? -1.829 -1.312 -10.700 1.00 95.00 107 TRP A O 1
ATOM 842 N N . MET A 1 108 ? 0.201 -0.991 -9.800 1.00 93.88 108 MET A N 1
ATOM 843 C CA . MET A 1 108 ? -0.064 0.342 -9.260 1.00 93.88 108 MET A CA 1
ATOM 844 C C . MET A 1 108 ? -0.411 1.366 -10.359 1.00 93.88 108 MET A C 1
ATOM 846 O O . MET A 1 108 ? -1.318 2.174 -10.168 1.00 93.88 108 MET A O 1
ATOM 850 N N . ILE A 1 109 ? 0.225 1.331 -11.542 1.00 94.50 109 ILE A N 1
ATOM 851 C CA . ILE A 1 109 ? -0.067 2.286 -12.644 1.00 94.50 109 ILE A CA 1
ATOM 852 C C . ILE A 1 109 ? -1.488 2.148 -13.225 1.00 94.50 109 ILE A C 1
ATOM 854 O O . ILE A 1 109 ? -1.950 3.017 -13.980 1.00 94.50 109 ILE A O 1
ATOM 858 N N . LYS A 1 110 ? -2.172 1.040 -12.914 1.00 94.06 110 LYS A N 1
ATOM 859 C CA . LYS A 1 110 ? -3.561 0.758 -13.309 1.00 94.06 110 LYS A CA 1
ATOM 860 C C . LYS A 1 110 ? -4.570 1.256 -12.269 1.00 94.06 110 LYS A C 1
ATOM 862 O O . LYS A 1 110 ? -5.765 1.295 -12.563 1.00 94.06 110 LYS A O 1
ATOM 867 N N . GLU A 1 111 ? -4.117 1.656 -11.082 1.00 92.88 111 GLU A N 1
ATOM 868 C CA . GLU A 1 111 ? -4.974 2.165 -10.016 1.00 92.88 111 GLU A CA 1
ATOM 869 C C . GLU A 1 111 ? -5.320 3.646 -10.246 1.00 92.88 111 GLU A C 1
ATOM 871 O O . GLU A 1 111 ? -4.477 4.543 -10.224 1.00 92.88 111 GLU A O 1
ATOM 876 N N . ASN A 1 112 ? -6.609 3.927 -10.451 1.00 90.81 112 ASN A N 1
ATOM 877 C CA . ASN A 1 112 ? -7.089 5.268 -10.815 1.00 90.81 112 ASN A CA 1
ATOM 878 C C . ASN A 1 112 ? -6.947 6.305 -9.688 1.00 90.81 112 ASN A C 1
ATOM 880 O O . ASN A 1 112 ? -6.978 7.512 -9.938 1.00 90.81 112 ASN A O 1
ATOM 884 N N . ASN A 1 113 ? -6.837 5.849 -8.442 1.00 92.56 113 ASN A N 1
ATOM 885 C CA . ASN A 1 113 ? -6.732 6.687 -7.251 1.00 92.56 113 ASN A CA 1
ATOM 886 C C . ASN A 1 113 ? -5.286 7.078 -6.906 1.00 92.56 113 ASN A C 1
ATOM 888 O O . ASN A 1 113 ? -5.082 7.749 -5.890 1.00 92.56 113 ASN A O 1
ATOM 892 N N . LEU A 1 114 ? -4.316 6.697 -7.739 1.00 95.00 114 LEU A N 1
ATOM 893 C CA . LEU A 1 114 ? -2.902 7.010 -7.583 1.00 95.00 114 LEU A CA 1
ATOM 894 C C . LEU A 1 114 ? -2.375 7.785 -8.798 1.00 95.00 114 LEU A C 1
ATOM 896 O O . LEU A 1 114 ? -2.930 7.757 -9.902 1.00 95.00 114 LEU A O 1
ATOM 900 N N . GLU A 1 115 ? -1.305 8.528 -8.569 1.00 95.31 115 GLU A N 1
ATOM 901 C CA . GLU A 1 115 ? -0.394 9.032 -9.589 1.00 95.31 115 GLU A CA 1
ATOM 902 C C . GLU A 1 115 ? 0.990 8.480 -9.284 1.00 95.31 115 GLU A C 1
ATOM 904 O O . GLU A 1 115 ? 1.384 8.427 -8.120 1.00 95.31 115 GLU A O 1
ATOM 909 N N . ILE A 1 116 ? 1.692 8.022 -10.316 1.00 95.69 116 ILE A N 1
ATOM 910 C CA . ILE A 1 116 ? 2.992 7.379 -10.162 1.00 95.69 116 ILE A CA 1
ATOM 911 C C . ILE A 1 116 ? 3.944 7.982 -11.174 1.00 95.69 116 ILE A C 1
ATOM 913 O O . ILE A 1 116 ? 3.605 8.086 -12.354 1.00 95.69 116 ILE A O 1
ATOM 917 N N . SER A 1 117 ? 5.120 8.360 -10.700 1.00 95.56 117 SER A N 1
ATOM 918 C CA . SER A 1 117 ? 6.211 8.890 -11.509 1.00 95.56 117 SER A CA 1
ATOM 919 C C . SER A 1 117 ? 7.529 8.254 -11.092 1.00 95.56 117 SER A C 1
ATOM 921 O O . SER A 1 117 ? 7.658 7.753 -9.972 1.00 95.56 117 SER A O 1
ATOM 923 N N . ILE A 1 118 ? 8.517 8.300 -11.981 1.00 95.50 118 ILE A N 1
ATOM 924 C CA . ILE A 1 118 ? 9.890 7.939 -11.632 1.00 95.50 118 ILE A CA 1
ATOM 925 C C . ILE A 1 118 ? 10.532 9.183 -11.017 1.00 95.50 118 ILE A C 1
ATOM 927 O O . ILE A 1 118 ? 10.620 10.231 -11.662 1.00 95.50 118 ILE A O 1
ATOM 931 N N . GLU A 1 119 ? 10.910 9.072 -9.746 1.00 94.38 119 GLU A N 1
ATOM 932 C CA . GLU A 1 119 ? 11.579 10.132 -8.987 1.00 94.38 119 GLU A CA 1
ATOM 933 C C . GLU A 1 119 ? 13.037 10.250 -9.424 1.00 94.38 119 GLU A C 1
ATOM 935 O O . GLU A 1 119 ? 13.530 11.340 -9.703 1.00 94.38 119 GLU A O 1
ATOM 940 N N . SER A 1 120 ? 13.719 9.110 -9.507 1.00 92.38 120 SER A N 1
ATOM 941 C CA . SER A 1 120 ? 15.109 9.023 -9.934 1.00 92.38 120 SER A CA 1
ATOM 942 C C . SER A 1 120 ? 15.466 7.593 -10.319 1.00 92.38 120 SER A C 1
ATOM 944 O O . SER A 1 120 ? 14.784 6.641 -9.941 1.00 92.38 120 SER A O 1
ATOM 946 N N . VAL A 1 121 ? 16.584 7.445 -11.021 1.00 90.38 121 VAL A N 1
ATOM 947 C CA . VAL A 1 121 ? 17.203 6.153 -11.330 1.00 90.38 121 VAL A CA 1
ATOM 948 C C . VAL A 1 121 ? 18.505 6.058 -10.538 1.00 90.38 121 VAL A C 1
ATOM 950 O O . VAL A 1 121 ? 19.279 7.019 -10.528 1.00 90.38 121 VAL A O 1
ATOM 953 N N . GLY A 1 122 ? 18.702 4.955 -9.817 1.00 81.94 122 GLY A N 1
ATOM 954 C CA . GLY A 1 122 ? 19.883 4.727 -8.986 1.00 81.94 122 GLY A CA 1
ATOM 955 C C . GLY A 1 122 ? 21.156 4.413 -9.788 1.00 81.94 122 GLY A C 1
ATOM 956 O O . GLY A 1 122 ? 21.096 4.188 -11.003 1.00 81.94 122 GLY A O 1
ATOM 957 N N . PRO A 1 123 ? 22.327 4.414 -9.120 1.00 76.56 123 PRO A N 1
ATOM 958 C CA . PRO A 1 123 ? 23.590 3.983 -9.708 1.00 76.56 123 PRO A CA 1
ATOM 959 C C . PRO A 1 123 ? 23.564 2.465 -9.932 1.00 76.56 123 PRO A C 1
ATOM 961 O O . PRO A 1 123 ? 23.916 1.674 -9.064 1.00 76.56 123 PRO A O 1
ATOM 964 N N . SER A 1 124 ? 23.140 2.074 -11.124 1.00 79.44 124 SER A N 1
ATOM 965 C CA . SER A 1 124 ? 22.831 0.698 -11.491 1.00 79.44 124 SER A CA 1
ATOM 966 C C . SER A 1 124 ? 23.982 -0.003 -12.211 1.00 79.44 124 SER A C 1
ATOM 968 O O . SER A 1 124 ? 24.819 0.622 -12.863 1.00 79.44 124 SER A O 1
ATOM 970 N N . THR A 1 125 ? 24.011 -1.335 -12.113 1.00 79.31 125 THR A N 1
ATOM 971 C CA . THR A 1 125 ? 24.935 -2.173 -12.903 1.00 79.31 125 THR A CA 1
ATOM 972 C C . THR A 1 125 ? 24.518 -2.273 -14.370 1.00 79.31 125 THR A C 1
ATOM 974 O O . THR A 1 125 ? 25.374 -2.453 -15.233 1.00 79.31 125 THR A O 1
ATOM 977 N N . LEU A 1 126 ? 23.218 -2.132 -14.642 1.00 88.44 126 LEU A N 1
ATOM 978 C CA . LEU A 1 126 ? 22.630 -2.074 -15.975 1.00 88.44 126 LEU A CA 1
ATOM 979 C C . LEU A 1 126 ? 21.952 -0.725 -16.166 1.00 88.44 126 LEU A C 1
ATOM 981 O O . LEU A 1 126 ? 21.144 -0.312 -15.340 1.00 88.44 126 LEU A O 1
ATOM 985 N N . THR A 1 127 ? 22.230 -0.061 -17.279 1.00 90.19 127 THR A N 1
ATOM 986 C CA . THR A 1 127 ? 21.544 1.175 -17.649 1.00 90.19 127 THR A CA 1
ATOM 987 C C . THR A 1 127 ? 20.227 0.880 -18.364 1.00 90.19 127 THR A C 1
ATOM 989 O O . THR A 1 127 ? 19.989 -0.219 -18.871 1.00 90.19 127 THR A O 1
ATOM 992 N N . LEU A 1 128 ? 19.367 1.898 -18.482 1.00 91.44 128 LEU A N 1
ATOM 993 C CA . LEU A 1 128 ? 18.143 1.775 -19.275 1.00 91.44 128 LEU A CA 1
ATOM 994 C C . LEU A 1 128 ? 18.445 1.434 -20.747 1.00 91.44 128 LEU A C 1
ATOM 996 O O . LEU A 1 128 ? 17.671 0.708 -21.359 1.00 91.44 128 LEU A O 1
ATOM 1000 N N . ASN A 1 129 ? 19.574 1.894 -21.298 1.00 92.81 129 ASN A N 1
ATOM 1001 C CA . ASN A 1 129 ? 19.999 1.520 -22.650 1.00 92.81 129 ASN A CA 1
ATOM 1002 C C . ASN A 1 129 ? 20.219 0.013 -22.778 1.00 92.81 129 ASN A C 1
ATOM 1004 O O . ASN A 1 129 ? 19.704 -0.597 -23.713 1.00 92.81 129 ASN A O 1
ATOM 1008 N N . ASP A 1 130 ? 20.949 -0.575 -21.825 1.00 91.31 130 ASP A N 1
ATOM 1009 C CA . ASP A 1 130 ? 21.306 -1.996 -21.846 1.00 91.31 130 ASP A CA 1
ATOM 1010 C C . ASP A 1 130 ? 20.053 -2.864 -21.857 1.00 91.31 130 ASP A C 1
ATOM 1012 O O . ASP A 1 130 ? 19.951 -3.813 -22.630 1.00 91.31 130 ASP A O 1
ATOM 1016 N N . VAL A 1 131 ? 19.068 -2.495 -21.038 1.00 91.06 131 VAL A N 1
ATOM 1017 C CA . VAL A 1 131 ? 17.796 -3.210 -20.946 1.00 91.06 131 VAL A CA 1
ATOM 1018 C C . VAL A 1 131 ? 16.934 -2.990 -22.188 1.00 91.06 131 VAL A C 1
ATOM 1020 O O . VAL A 1 131 ? 16.407 -3.955 -22.746 1.00 91.06 131 VAL A O 1
ATOM 1023 N N . LEU A 1 132 ? 16.772 -1.739 -22.635 1.00 93.25 132 LEU A N 1
ATOM 1024 C CA . LEU A 1 132 ? 15.919 -1.422 -23.783 1.00 93.25 132 LEU A CA 1
ATOM 1025 C C . LEU A 1 132 ? 16.440 -2.025 -25.087 1.00 93.25 132 LEU A C 1
ATOM 1027 O O . LEU A 1 132 ? 15.642 -2.345 -25.962 1.00 93.25 132 LEU A O 1
ATOM 1031 N N . ASN A 1 133 ? 17.744 -2.279 -25.192 1.00 91.81 133 ASN A N 1
ATOM 1032 C CA . ASN A 1 133 ? 18.323 -2.986 -26.329 1.00 91.81 133 ASN A CA 1
ATOM 1033 C C . ASN A 1 133 ? 17.758 -4.412 -26.516 1.00 91.81 133 ASN A C 1
ATOM 1035 O O . ASN A 1 133 ? 17.800 -4.948 -27.620 1.00 91.81 133 ASN A O 1
ATOM 1039 N N . PHE A 1 134 ? 17.217 -5.031 -25.459 1.00 90.06 134 PHE A N 1
ATOM 1040 C CA . PHE A 1 134 ? 16.576 -6.350 -25.536 1.00 90.06 134 PHE A CA 1
ATOM 1041 C C . PHE A 1 134 ? 15.064 -6.296 -25.774 1.00 90.06 134 PHE A C 1
ATOM 1043 O O . PHE A 1 134 ? 14.484 -7.307 -26.170 1.00 90.06 134 PHE A O 1
ATOM 1050 N N . THR A 1 135 ? 14.412 -5.168 -25.489 1.00 92.00 135 THR A N 1
ATOM 1051 C CA . THR A 1 135 ? 12.942 -5.061 -25.484 1.00 92.00 135 THR A CA 1
ATOM 1052 C C . THR A 1 135 ? 12.393 -4.201 -26.618 1.00 92.00 135 THR A C 1
ATOM 1054 O O . THR A 1 135 ? 11.265 -4.436 -27.057 1.00 92.00 135 THR A O 1
ATOM 1057 N N . LEU A 1 136 ? 13.184 -3.259 -27.136 1.00 92.38 136 LEU A N 1
ATOM 1058 C CA . LEU A 1 136 ? 12.811 -2.440 -28.282 1.00 92.38 136 LEU A CA 1
ATOM 1059 C C . LEU A 1 136 ? 12.922 -3.203 -29.611 1.00 92.38 136 LEU A C 1
ATOM 1061 O O . LEU A 1 136 ? 13.691 -4.160 -29.735 1.00 92.38 136 LEU A O 1
ATOM 1065 N N . PRO A 1 137 ? 12.182 -2.767 -30.648 1.00 90.12 137 PRO A N 1
ATOM 1066 C CA . PRO A 1 137 ? 12.371 -3.271 -32.000 1.00 90.12 137 PRO A CA 1
ATOM 1067 C C . PRO A 1 137 ? 13.823 -3.084 -32.475 1.00 90.12 137 PRO A C 1
ATOM 1069 O O . PRO A 1 137 ? 14.407 -2.028 -32.228 1.00 90.12 137 PRO A O 1
ATOM 1072 N N . PRO A 1 138 ? 14.393 -4.021 -33.259 1.00 87.00 138 PRO A N 1
ATOM 1073 C CA . PRO A 1 138 ? 15.775 -3.914 -33.742 1.00 87.00 138 PRO A CA 1
ATOM 1074 C C . PRO A 1 138 ? 16.082 -2.626 -34.519 1.00 87.00 138 PRO A C 1
ATOM 1076 O O . PRO A 1 138 ? 17.216 -2.163 -34.533 1.00 87.00 138 PRO A O 1
ATOM 1079 N N . THR A 1 139 ? 15.068 -2.022 -35.144 1.00 87.75 139 THR A N 1
ATOM 1080 C CA . THR A 1 139 ? 15.178 -0.738 -35.854 1.00 87.75 139 THR A CA 1
ATOM 1081 C C . THR A 1 139 ? 15.516 0.443 -34.944 1.00 87.75 139 THR A C 1
ATOM 1083 O O . THR A 1 139 ? 15.920 1.487 -35.443 1.00 87.75 139 THR A O 1
ATOM 1086 N N . GLU A 1 140 ? 15.334 0.303 -33.631 1.00 87.38 140 GLU A N 1
ATOM 1087 C CA . GLU A 1 140 ? 15.639 1.325 -32.625 1.00 87.38 140 GLU A CA 1
ATOM 1088 C C . GLU A 1 140 ? 16.945 1.027 -31.863 1.00 87.38 140 GLU A C 1
ATOM 1090 O O . GLU A 1 140 ? 17.354 1.825 -31.023 1.00 87.38 140 GLU A O 1
ATOM 1095 N N . GLY A 1 141 ? 17.642 -0.072 -32.185 1.00 83.19 141 GLY A N 1
ATOM 1096 C CA . GLY A 1 141 ? 18.865 -0.499 -31.489 1.00 83.19 141 GLY A CA 1
ATOM 1097 C C . GLY A 1 141 ? 20.032 0.495 -31.582 1.00 83.19 141 GLY A C 1
ATOM 1098 O O . GLY A 1 141 ? 20.843 0.595 -30.659 1.00 83.19 141 GLY A O 1
ATOM 1099 N N . ASP A 1 142 ? 20.096 1.297 -32.649 1.00 87.88 142 ASP A N 1
ATOM 1100 C CA . ASP A 1 142 ? 21.094 2.371 -32.776 1.00 87.88 142 ASP A CA 1
ATOM 1101 C C . ASP A 1 142 ? 20.911 3.454 -31.699 1.00 87.88 142 ASP A C 1
ATOM 1103 O O . ASP A 1 142 ? 21.877 4.092 -31.280 1.00 87.88 142 ASP A O 1
ATOM 1107 N N . ILE A 1 143 ? 19.676 3.656 -31.221 1.00 88.94 143 ILE A N 1
ATOM 1108 C CA . ILE A 1 143 ? 19.355 4.650 -30.191 1.00 88.94 143 ILE A CA 1
ATOM 1109 C C . ILE A 1 143 ? 19.879 4.182 -28.831 1.00 88.94 143 ILE A C 1
ATOM 1111 O O . ILE A 1 143 ? 20.492 4.971 -28.114 1.00 88.94 143 ILE A O 1
ATOM 1115 N N . THR A 1 144 ? 19.679 2.909 -28.486 1.00 89.06 144 THR A N 1
ATOM 1116 C CA . THR A 1 144 ? 20.151 2.325 -27.219 1.00 89.06 144 THR A CA 1
ATOM 1117 C C . THR A 1 144 ? 21.661 2.094 -27.215 1.00 89.06 144 THR A C 1
ATOM 1119 O O . THR A 1 144 ? 22.301 2.188 -26.175 1.00 89.06 144 THR A O 1
ATOM 1122 N N . SER A 1 145 ? 22.279 1.875 -28.374 1.00 88.00 145 SER A N 1
ATOM 1123 C CA . SER A 1 145 ? 23.735 1.680 -28.473 1.00 88.00 145 SER A CA 1
ATOM 1124 C C . SER A 1 145 ? 24.541 2.983 -28.368 1.00 88.00 145 SER A C 1
ATOM 1126 O O . SER A 1 145 ? 25.762 2.949 -28.220 1.00 88.00 145 SER A O 1
ATOM 1128 N N . ALA A 1 146 ? 23.880 4.142 -28.439 1.00 87.44 146 ALA A N 1
ATOM 1129 C CA . ALA A 1 146 ? 24.525 5.454 -28.442 1.00 87.44 146 ALA A CA 1
ATOM 1130 C C . ALA A 1 146 ? 24.975 5.948 -27.051 1.00 87.44 146 ALA A C 1
ATOM 1132 O O . ALA A 1 146 ? 25.624 6.990 -26.963 1.00 87.44 146 ALA A O 1
ATOM 1133 N N . GLY A 1 147 ? 24.649 5.223 -25.972 1.00 86.31 147 GLY A N 1
ATOM 1134 C CA . GLY A 1 147 ? 25.113 5.539 -24.615 1.00 86.31 147 GLY A CA 1
ATOM 1135 C C . GLY A 1 147 ? 24.483 6.796 -24.007 1.00 86.31 147 GLY A C 1
ATOM 1136 O O . GLY A 1 147 ? 25.111 7.462 -23.185 1.00 86.31 147 GLY A O 1
ATOM 1137 N N . TYR A 1 148 ? 23.259 7.140 -24.416 1.00 91.50 148 TYR A N 1
ATOM 1138 C CA . TYR A 1 148 ? 22.536 8.301 -23.897 1.00 91.50 148 TYR A CA 1
ATOM 1139 C C . TYR A 1 148 ? 22.240 8.169 -22.402 1.00 91.50 148 TYR A C 1
ATOM 1141 O O . TYR A 1 148 ? 21.966 7.077 -21.905 1.00 91.50 148 TYR A O 1
ATOM 1149 N N . ASN A 1 149 ? 22.224 9.282 -21.669 1.00 90.50 149 ASN A N 1
ATOM 1150 C CA . ASN A 1 149 ? 21.699 9.248 -20.301 1.00 90.50 149 ASN A CA 1
ATOM 1151 C C . ASN A 1 149 ? 20.166 9.043 -20.298 1.00 90.50 149 ASN A C 1
ATOM 1153 O O . ASN A 1 149 ? 19.519 9.083 -21.344 1.00 90.50 149 ASN A O 1
ATOM 1157 N N . TYR A 1 150 ? 19.575 8.821 -19.120 1.00 90.81 150 TYR A N 1
ATOM 1158 C CA . TYR A 1 150 ? 18.143 8.519 -18.979 1.00 90.81 150 TYR A CA 1
ATOM 1159 C C . TYR A 1 150 ? 17.227 9.537 -19.688 1.00 90.81 150 TYR A C 1
ATOM 1161 O O . TYR A 1 150 ? 16.326 9.147 -20.429 1.00 90.81 150 TYR A O 1
ATOM 1169 N N . GLU A 1 151 ? 17.461 10.838 -19.498 1.00 91.44 151 GLU A N 1
ATOM 1170 C CA . GLU A 1 151 ? 16.611 11.889 -20.074 1.00 91.44 151 GLU A CA 1
ATOM 1171 C C . GLU A 1 151 ? 16.809 12.021 -21.589 1.00 91.44 151 GLU A C 1
ATOM 1173 O O . GLU A 1 151 ? 15.841 12.158 -22.347 1.00 91.44 151 GLU A O 1
ATOM 1178 N N . GLU A 1 152 ? 18.057 11.937 -22.048 1.00 93.56 152 GLU A N 1
ATOM 1179 C CA . GLU A 1 152 ? 18.406 11.966 -23.468 1.00 93.56 152 GLU A CA 1
ATOM 1180 C C . GLU A 1 152 ? 17.802 10.780 -24.219 1.00 93.56 152 GLU A C 1
ATOM 1182 O O . GLU A 1 152 ? 17.215 10.970 -25.287 1.00 93.56 152 GLU A O 1
ATOM 1187 N N . LEU A 1 153 ? 17.888 9.575 -23.648 1.00 94.19 153 LEU A N 1
ATOM 1188 C CA . LEU A 1 153 ? 17.350 8.352 -24.235 1.00 94.19 153 LEU A CA 1
ATOM 1189 C C . LEU A 1 153 ? 15.839 8.468 -24.448 1.00 94.19 153 LEU A C 1
ATOM 1191 O O . LEU A 1 153 ? 15.352 8.264 -25.561 1.00 94.19 153 LEU A O 1
ATOM 1195 N N . LEU A 1 154 ? 15.095 8.868 -23.412 1.00 94.25 154 LEU A N 1
ATOM 1196 C CA . LEU A 1 154 ? 13.646 9.062 -23.521 1.00 94.25 154 LEU A CA 1
ATOM 1197 C C . LEU A 1 154 ? 13.286 10.159 -24.530 1.00 94.25 154 LEU A C 1
ATOM 1199 O O . LEU A 1 154 ? 12.338 10.000 -25.301 1.00 94.25 154 LEU A O 1
ATOM 1203 N N . THR A 1 155 ? 14.076 11.233 -24.596 1.00 94.62 155 THR A N 1
ATOM 1204 C CA . THR A 1 155 ? 13.891 12.301 -25.589 1.00 94.62 155 THR A CA 1
ATOM 1205 C C . THR A 1 155 ? 14.094 11.785 -27.016 1.00 94.62 155 THR A C 1
ATOM 1207 O O . THR A 1 155 ? 13.305 12.106 -27.909 1.00 94.62 155 THR A O 1
ATOM 1210 N N . LYS A 1 156 ? 15.116 10.954 -27.256 1.00 94.50 156 LYS A N 1
ATOM 1211 C CA . LYS A 1 156 ? 15.394 10.349 -28.572 1.00 94.50 156 LYS A CA 1
ATOM 1212 C C . LYS A 1 156 ? 14.319 9.356 -28.998 1.00 94.50 156 LYS A C 1
ATOM 1214 O O . LYS A 1 156 ? 13.929 9.366 -30.164 1.00 94.50 156 LYS A O 1
ATOM 1219 N N . LEU A 1 157 ? 13.789 8.592 -28.046 1.00 94.38 157 LEU A N 1
ATOM 1220 C CA . LEU A 1 157 ? 12.637 7.706 -28.232 1.00 94.38 157 LEU A CA 1
ATOM 1221 C C . LEU A 1 157 ? 11.301 8.468 -28.328 1.00 94.38 157 LEU A C 1
ATOM 1223 O O . LEU A 1 157 ? 10.259 7.856 -28.546 1.00 94.38 157 LEU A O 1
ATOM 1227 N N . ARG A 1 158 ? 11.317 9.806 -28.201 1.00 94.69 158 ARG A N 1
ATOM 1228 C CA . ARG A 1 158 ? 10.135 10.687 -28.249 1.00 94.69 158 ARG A CA 1
ATOM 1229 C C . ARG A 1 158 ? 9.082 10.322 -27.197 1.00 94.69 158 ARG A C 1
ATOM 1231 O O . ARG A 1 158 ? 7.881 10.403 -27.453 1.00 94.69 158 ARG A O 1
ATOM 1238 N N . ILE A 1 159 ? 9.538 9.919 -26.014 1.00 95.75 159 ILE A N 1
ATOM 1239 C CA . ILE A 1 159 ? 8.682 9.554 -24.888 1.00 95.75 159 ILE A CA 1
ATOM 1240 C C . ILE A 1 159 ? 8.483 10.769 -23.986 1.00 95.75 159 ILE A C 1
ATOM 1242 O O . ILE A 1 159 ? 9.409 11.256 -23.342 1.00 95.75 159 ILE A O 1
ATOM 1246 N N . ASP A 1 160 ? 7.240 11.237 -23.904 1.00 91.81 160 ASP A N 1
ATOM 1247 C CA . ASP A 1 160 ? 6.870 12.320 -22.996 1.00 91.81 160 ASP A CA 1
ATOM 1248 C C . ASP A 1 160 ? 6.985 11.890 -21.528 1.00 91.81 160 ASP A C 1
ATOM 1250 O O . ASP A 1 160 ? 6.585 10.782 -21.160 1.00 91.81 160 ASP A O 1
ATOM 1254 N N . LYS A 1 161 ? 7.373 12.823 -20.646 1.00 88.75 161 LYS A N 1
ATOM 1255 C CA . LYS A 1 161 ? 7.467 12.592 -19.189 1.00 88.75 161 LYS A CA 1
ATOM 1256 C C . LYS A 1 161 ? 6.189 11.987 -18.585 1.00 88.75 161 LYS A C 1
ATOM 1258 O O . LYS A 1 161 ? 6.259 11.149 -17.697 1.00 88.75 161 LYS A O 1
ATOM 1263 N N . LYS A 1 162 ? 5.008 12.358 -19.098 1.00 89.19 162 LYS A N 1
ATOM 1264 C CA . LYS A 1 162 ? 3.704 11.824 -18.644 1.00 89.19 162 LYS A CA 1
ATOM 1265 C C . LYS A 1 162 ? 3.500 10.339 -18.963 1.00 89.19 162 LYS A C 1
ATOM 1267 O O . LYS A 1 162 ? 2.707 9.678 -18.297 1.00 89.19 162 LYS A O 1
ATOM 1272 N N . ASN A 1 163 ? 4.173 9.841 -19.996 1.00 92.50 163 ASN A N 1
ATOM 1273 C CA . ASN A 1 163 ? 4.062 8.468 -20.472 1.00 92.50 163 ASN A CA 1
ATOM 1274 C C . ASN A 1 163 ? 5.277 7.615 -20.085 1.00 92.50 163 ASN A C 1
ATOM 1276 O O . ASN A 1 163 ? 5.222 6.406 -20.296 1.00 92.50 163 ASN A O 1
ATOM 1280 N N . GLU A 1 164 ? 6.322 8.202 -19.486 1.00 94.56 164 GLU A N 1
ATOM 1281 C CA . GLU A 1 164 ? 7.596 7.525 -19.198 1.00 94.56 164 GLU A CA 1
ATOM 1282 C C . GLU A 1 164 ? 7.398 6.197 -18.459 1.00 94.56 164 GLU A C 1
ATOM 1284 O O . GLU A 1 164 ? 7.892 5.162 -18.893 1.00 94.56 164 GLU A O 1
ATOM 1289 N N . ILE A 1 165 ? 6.604 6.202 -17.384 1.00 94.94 165 ILE A N 1
ATOM 1290 C CA . ILE A 1 165 ? 6.469 5.036 -16.515 1.00 94.94 165 ILE A CA 1
ATOM 1291 C C . ILE A 1 165 ? 5.673 3.939 -17.209 1.00 94.94 165 ILE A C 1
ATOM 1293 O O . ILE A 1 165 ? 6.016 2.766 -17.113 1.00 94.94 165 ILE A O 1
ATOM 1297 N N . ARG A 1 166 ? 4.628 4.321 -17.954 1.00 95.25 166 ARG A N 1
ATOM 1298 C CA . ARG A 1 166 ? 3.824 3.377 -18.736 1.00 95.25 166 ARG A CA 1
ATOM 1299 C C . ARG A 1 166 ? 4.670 2.751 -19.832 1.00 95.25 166 ARG A C 1
ATOM 1301 O O . ARG A 1 166 ? 4.593 1.545 -20.020 1.00 95.25 166 ARG A O 1
ATOM 1308 N N . PHE A 1 167 ? 5.480 3.561 -20.510 1.00 95.75 167 PHE A N 1
ATOM 1309 C CA . PHE A 1 167 ? 6.404 3.095 -21.529 1.00 95.75 167 PHE A CA 1
ATOM 1310 C C . PHE A 1 167 ? 7.405 2.101 -20.936 1.00 95.75 167 PHE A C 1
ATOM 1312 O O . PHE A 1 167 ? 7.399 0.948 -21.356 1.00 95.75 167 PHE A O 1
ATOM 1319 N N . ILE A 1 168 ? 8.177 2.495 -19.917 1.00 94.81 168 ILE A N 1
ATOM 1320 C CA . ILE A 1 168 ? 9.202 1.640 -19.301 1.00 94.81 168 ILE A CA 1
ATOM 1321 C C . ILE A 1 168 ? 8.580 0.335 -18.806 1.00 94.81 168 ILE A C 1
ATOM 1323 O O . ILE A 1 168 ? 9.006 -0.732 -19.231 1.00 94.81 168 ILE A O 1
ATOM 1327 N N . VAL A 1 169 ? 7.519 0.393 -17.995 1.00 95.06 169 VAL A N 1
ATOM 1328 C CA . VAL A 1 169 ? 6.854 -0.815 -17.475 1.00 95.06 169 VAL A CA 1
ATOM 1329 C C . VAL A 1 169 ? 6.352 -1.719 -18.609 1.00 95.06 169 VAL A C 1
ATOM 1331 O O . VAL A 1 169 ? 6.495 -2.937 -18.512 1.00 95.06 169 VAL A O 1
ATOM 1334 N N . SER A 1 170 ? 5.833 -1.151 -19.705 1.00 94.94 170 SER A N 1
ATOM 1335 C CA . SER A 1 170 ? 5.371 -1.939 -20.858 1.00 94.94 170 SER A CA 1
ATOM 1336 C C . SER A 1 170 ? 6.497 -2.628 -21.633 1.00 94.94 170 SER A C 1
ATOM 1338 O O . SER A 1 170 ? 6.271 -3.692 -22.202 1.00 94.94 170 SER A O 1
ATOM 1340 N N . GLN A 1 171 ? 7.719 -2.083 -21.629 1.00 94.50 171 GLN A N 1
ATOM 1341 C CA . GLN A 1 171 ? 8.861 -2.749 -22.268 1.00 94.50 171 GLN A CA 1
ATOM 1342 C C . GLN A 1 171 ? 9.221 -4.051 -21.549 1.00 94.50 171 GLN A C 1
ATOM 1344 O O . GLN A 1 171 ? 9.565 -5.047 -22.179 1.00 94.50 171 GLN A O 1
ATOM 1349 N N . PHE A 1 172 ? 9.056 -4.083 -20.230 1.00 94.75 172 PHE A N 1
ATOM 1350 C CA . PHE A 1 172 ? 9.274 -5.286 -19.433 1.00 94.75 172 PHE A CA 1
ATOM 1351 C C . PHE A 1 172 ? 8.148 -6.317 -19.550 1.00 94.75 172 PHE A C 1
ATOM 1353 O O . PHE A 1 172 ? 8.400 -7.501 -19.328 1.00 94.75 172 PHE A O 1
ATOM 1360 N N . ASP A 1 173 ? 6.939 -5.919 -19.964 1.00 91.50 173 ASP A N 1
ATOM 1361 C CA . ASP A 1 173 ? 5.864 -6.875 -20.268 1.00 91.50 173 ASP A CA 1
ATOM 1362 C C . ASP A 1 173 ? 6.258 -7.816 -21.433 1.00 91.50 173 ASP A C 1
ATOM 1364 O O . ASP A 1 173 ? 5.762 -8.939 -21.515 1.00 91.50 173 ASP A O 1
ATOM 1368 N N . GLN A 1 174 ? 7.208 -7.422 -22.295 1.00 90.19 174 GLN A N 1
ATOM 1369 C CA . GLN A 1 174 ? 7.755 -8.289 -23.353 1.00 90.19 174 GLN A CA 1
ATOM 1370 C C . GLN A 1 174 ? 8.543 -9.488 -22.797 1.00 90.19 174 GLN A C 1
ATOM 1372 O O . GLN A 1 174 ? 8.682 -10.516 -23.460 1.00 90.19 174 GLN A O 1
ATOM 1377 N N . LEU A 1 175 ? 9.043 -9.380 -21.562 1.00 91.88 175 LEU A N 1
ATOM 1378 C CA . LEU A 1 175 ? 9.847 -10.402 -20.890 1.00 91.88 175 LEU A CA 1
ATOM 1379 C C . LEU A 1 175 ? 9.009 -11.295 -19.961 1.00 91.88 175 LEU A C 1
ATOM 1381 O O . LEU A 1 175 ? 9.560 -12.048 -19.161 1.00 91.88 175 LEU A O 1
ATOM 1385 N N . GLU A 1 176 ? 7.677 -11.259 -20.058 1.00 87.81 176 GLU A N 1
ATOM 1386 C CA . GLU A 1 176 ? 6.771 -11.950 -19.127 1.00 87.81 176 GLU A CA 1
ATOM 1387 C C . GLU A 1 176 ? 6.933 -13.483 -19.114 1.00 87.81 176 GLU A C 1
ATOM 1389 O O . GLU A 1 176 ? 6.648 -14.140 -18.108 1.00 87.81 176 GLU A O 1
ATOM 1394 N N . ASN A 1 177 ? 7.434 -14.059 -20.212 1.00 89.56 177 ASN A N 1
ATOM 1395 C CA . ASN A 1 177 ? 7.758 -15.487 -20.318 1.00 89.56 177 ASN A CA 1
ATOM 1396 C C . ASN A 1 177 ? 9.096 -15.859 -19.650 1.00 89.56 177 ASN A C 1
ATOM 1398 O O . ASN A 1 177 ? 9.397 -17.041 -19.490 1.00 89.56 177 ASN A O 1
ATOM 1402 N N . LEU A 1 178 ? 9.892 -14.866 -19.248 1.00 91.00 178 LEU A N 1
ATOM 1403 C CA . LEU A 1 178 ? 11.197 -15.009 -18.607 1.00 91.00 178 LEU A CA 1
ATOM 1404 C C . LEU A 1 178 ? 11.213 -14.251 -17.265 1.00 91.00 178 LEU A C 1
ATOM 1406 O O . LEU A 1 178 ? 12.013 -13.332 -17.086 1.00 91.00 178 LEU A O 1
ATOM 1410 N N . PRO A 1 179 ? 10.360 -14.634 -16.293 1.00 89.88 179 PRO A N 1
ATOM 1411 C CA . PRO A 1 179 ? 10.109 -13.854 -15.079 1.00 89.88 179 PRO A CA 1
ATOM 1412 C C . PRO A 1 179 ? 11.379 -13.501 -14.295 1.00 89.88 179 PRO A C 1
ATOM 1414 O O . PRO A 1 179 ? 11.543 -12.363 -13.888 1.00 89.88 179 PRO A O 1
ATOM 1417 N N . LYS A 1 180 ? 12.323 -14.439 -14.153 1.00 89.94 180 LYS A N 1
ATOM 1418 C CA . LYS A 1 180 ? 13.582 -14.189 -13.428 1.00 89.94 180 LYS A CA 1
ATOM 1419 C C . LYS A 1 180 ? 14.493 -13.173 -14.124 1.00 89.94 180 LYS A C 1
ATOM 1421 O O . LYS A 1 180 ? 15.177 -12.415 -13.452 1.00 89.94 180 LYS A O 1
ATOM 1426 N N . ILE A 1 181 ? 14.515 -13.173 -15.460 1.00 91.75 181 ILE A N 1
ATOM 1427 C CA . ILE A 1 181 ? 15.304 -12.211 -16.247 1.00 91.75 181 ILE A CA 1
ATOM 1428 C C . ILE A 1 181 ? 14.634 -10.842 -16.185 1.00 91.75 181 ILE A C 1
ATOM 1430 O O . ILE A 1 181 ? 15.315 -9.842 -15.983 1.00 91.75 181 ILE A O 1
ATOM 1434 N N . LYS A 1 182 ? 13.302 -10.811 -16.303 1.00 94.19 182 LYS A N 1
ATOM 1435 C CA . LYS A 1 182 ? 12.498 -9.599 -16.146 1.00 94.19 182 LYS A CA 1
ATOM 1436 C C . LYS A 1 182 ? 12.771 -8.925 -14.800 1.00 94.19 182 LYS A C 1
ATOM 1438 O O . LYS A 1 182 ? 13.096 -7.742 -14.790 1.00 94.19 182 LYS A O 1
ATOM 1443 N N . ASP A 1 183 ? 12.679 -9.680 -13.704 1.00 93.19 183 ASP A N 1
ATOM 1444 C CA . ASP A 1 183 ? 12.921 -9.163 -12.354 1.00 93.19 183 ASP A CA 1
ATOM 1445 C C . ASP A 1 183 ? 14.364 -8.661 -12.222 1.00 93.19 183 ASP A C 1
ATOM 1447 O O . ASP A 1 183 ? 14.578 -7.516 -11.844 1.00 93.19 183 ASP A O 1
ATOM 1451 N N . TYR A 1 184 ? 15.351 -9.463 -12.645 1.00 93.12 184 TYR A N 1
ATOM 1452 C CA . TYR A 1 184 ? 16.759 -9.064 -12.599 1.00 93.12 184 TYR A CA 1
ATOM 1453 C C . TYR A 1 184 ? 17.022 -7.757 -13.354 1.00 93.12 184 TYR A C 1
ATOM 1455 O O . TYR A 1 184 ? 17.652 -6.858 -12.806 1.00 93.12 184 TYR A O 1
ATOM 1463 N N . PHE A 1 185 ? 16.531 -7.617 -14.588 1.00 94.06 185 PHE A N 1
ATOM 1464 C CA . PHE A 1 185 ? 16.704 -6.387 -15.360 1.00 94.06 185 PHE A CA 1
ATOM 1465 C C . PHE A 1 185 ? 15.986 -5.195 -14.729 1.00 94.06 185 PHE A C 1
ATOM 1467 O O . PHE A 1 185 ? 16.538 -4.100 -14.742 1.00 94.06 185 PHE A O 1
ATOM 1474 N N . PHE A 1 186 ? 14.779 -5.381 -14.190 1.00 94.62 186 PHE A N 1
ATOM 1475 C CA . PHE A 1 186 ? 14.007 -4.274 -13.628 1.00 94.62 186 PHE A CA 1
ATOM 1476 C C . PHE A 1 186 ? 14.623 -3.785 -12.321 1.00 94.62 186 PHE A C 1
ATOM 1478 O O . PHE A 1 186 ? 14.864 -2.589 -12.159 1.00 94.62 186 PHE A O 1
ATOM 1485 N N . ASP A 1 187 ? 14.942 -4.716 -11.426 1.00 92.31 187 ASP A N 1
ATOM 1486 C CA . ASP A 1 187 ? 15.525 -4.419 -10.122 1.00 92.31 187 ASP A CA 1
ATOM 1487 C C . ASP A 1 187 ? 16.931 -3.826 -10.274 1.00 92.31 187 ASP A C 1
ATOM 1489 O O . ASP A 1 187 ? 17.299 -2.914 -9.533 1.00 92.31 187 ASP A O 1
ATOM 1493 N N . SER A 1 188 ? 17.687 -4.264 -11.292 1.00 92.69 188 SER A N 1
ATOM 1494 C CA . SER A 1 188 ? 19.016 -3.719 -11.593 1.00 92.69 188 SER A CA 1
ATOM 1495 C C . SER A 1 188 ? 18.997 -2.239 -11.952 1.00 92.69 188 SER A C 1
ATOM 1497 O O . SER A 1 188 ? 20.035 -1.612 -11.795 1.00 92.69 188 SER A O 1
ATOM 1499 N N . LEU A 1 189 ? 17.872 -1.674 -12.416 1.00 92.56 189 LEU A N 1
ATOM 1500 C CA . LEU A 1 189 ? 17.762 -0.245 -12.740 1.00 92.56 189 LEU A CA 1
ATOM 1501 C C . LEU A 1 189 ? 17.658 0.643 -11.489 1.00 92.56 189 LEU A C 1
ATOM 1503 O O . LEU A 1 189 ? 17.813 1.858 -11.602 1.00 92.56 189 LEU A O 1
ATOM 1507 N N . GLU A 1 190 ? 17.368 0.069 -10.315 1.00 92.50 190 GLU A N 1
ATOM 1508 C CA . GLU A 1 190 ? 17.251 0.789 -9.037 1.00 92.50 190 GLU A CA 1
ATOM 1509 C C . GLU A 1 190 ? 16.351 2.040 -9.118 1.00 92.50 190 GLU A C 1
ATOM 1511 O O . GLU A 1 190 ? 16.662 3.114 -8.594 1.00 92.50 190 GLU A O 1
ATOM 1516 N N . MET A 1 191 ? 15.224 1.929 -9.827 1.00 93.75 191 MET A N 1
ATOM 1517 C CA . MET A 1 191 ? 14.297 3.045 -10.012 1.00 93.75 191 MET A CA 1
ATOM 1518 C C . MET A 1 191 ? 13.560 3.366 -8.712 1.00 93.75 191 MET A C 1
ATOM 1520 O O . MET A 1 191 ? 12.860 2.522 -8.150 1.00 93.75 191 MET A O 1
ATOM 1524 N N . LEU A 1 192 ? 13.664 4.617 -8.264 1.00 95.12 192 LEU A N 1
ATOM 1525 C CA . LEU A 1 192 ? 12.831 5.153 -7.196 1.00 95.12 192 LEU A CA 1
ATOM 1526 C C . LEU A 1 192 ? 11.533 5.683 -7.790 1.00 95.12 192 LEU A C 1
ATOM 1528 O O . LEU A 1 192 ? 11.528 6.563 -8.653 1.00 95.12 192 LEU A O 1
ATOM 1532 N N . PHE A 1 193 ? 10.418 5.171 -7.287 1.00 95.94 193 PHE A N 1
ATOM 1533 C CA . PHE A 1 193 ? 9.089 5.583 -7.706 1.00 95.94 193 PHE A CA 1
ATOM 1534 C C . PHE A 1 193 ? 8.483 6.496 -6.659 1.00 95.94 193 PHE A C 1
ATOM 1536 O O . PHE A 1 193 ? 8.532 6.207 -5.464 1.00 95.94 193 PHE A O 1
ATOM 1543 N N . ARG A 1 194 ? 7.840 7.565 -7.119 1.00 96.50 194 ARG A N 1
ATOM 1544 C CA . ARG A 1 194 ? 6.972 8.405 -6.302 1.00 96.50 194 ARG A CA 1
ATOM 1545 C C . ARG A 1 194 ? 5.527 8.017 -6.561 1.00 96.50 194 ARG A C 1
ATOM 1547 O O . ARG A 1 194 ? 5.054 8.081 -7.691 1.00 96.50 194 ARG A O 1
ATOM 1554 N N . ILE A 1 195 ? 4.817 7.663 -5.497 1.00 96.12 195 ILE A N 1
ATOM 1555 C CA . ILE A 1 195 ? 3.380 7.398 -5.491 1.00 96.12 195 ILE A CA 1
ATOM 1556 C C . ILE A 1 195 ? 2.686 8.555 -4.780 1.00 96.12 195 ILE A C 1
ATOM 1558 O O . ILE A 1 195 ? 2.885 8.765 -3.582 1.00 96.12 195 ILE A O 1
ATOM 1562 N N . THR A 1 196 ? 1.829 9.268 -5.502 1.00 95.62 196 THR A N 1
ATOM 1563 C CA . THR A 1 196 ? 1.045 10.398 -5.000 1.00 95.62 196 THR A CA 1
ATOM 1564 C C . THR A 1 196 ? -0.435 10.006 -4.917 1.00 95.62 196 THR A C 1
ATOM 1566 O O . THR A 1 196 ? -1.088 9.803 -5.946 1.00 95.62 196 THR A O 1
ATOM 1569 N N . PRO A 1 197 ? -1.009 9.878 -3.706 1.00 95.81 197 PRO A N 1
ATOM 1570 C CA . PRO A 1 197 ? -2.413 9.511 -3.549 1.00 95.81 197 PRO A CA 1
ATOM 1571 C C . PRO A 1 197 ? -3.37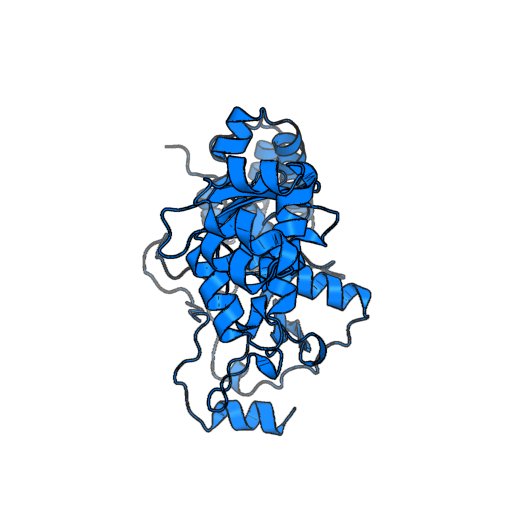1 10.623 -3.982 1.00 95.81 197 PRO A C 1
ATOM 1573 O O . PRO A 1 197 ? -3.332 11.729 -3.447 1.00 95.81 197 PRO A O 1
ATOM 1576 N N . LYS A 1 198 ? -4.327 10.307 -4.862 1.00 94.94 198 LYS A N 1
ATOM 1577 C CA . LYS A 1 198 ? -5.437 11.215 -5.228 1.00 94.94 198 LYS A CA 1
ATOM 1578 C C . LYS A 1 198 ? -6.611 11.126 -4.260 1.00 94.94 198 LYS A C 1
ATOM 1580 O O . LYS A 1 198 ? -7.509 11.964 -4.264 1.00 94.94 198 LYS A O 1
ATOM 1585 N N . THR A 1 199 ? -6.640 10.077 -3.444 1.00 94.00 199 THR A N 1
ATOM 1586 C CA . THR A 1 199 ? -7.707 9.816 -2.478 1.00 94.00 199 THR A CA 1
ATOM 1587 C C . THR A 1 199 ? -7.114 9.399 -1.141 1.00 94.00 199 THR A C 1
ATOM 1589 O O . THR A 1 199 ? -6.005 8.874 -1.069 1.00 94.00 199 THR A O 1
ATOM 1592 N N . LYS A 1 200 ? -7.890 9.564 -0.068 1.00 94.56 200 LYS A N 1
ATOM 1593 C CA . LYS A 1 200 ? -7.468 9.170 1.281 1.00 94.56 200 LYS A CA 1
ATOM 1594 C C . LYS A 1 200 ? -7.292 7.658 1.464 1.00 94.56 200 LYS A C 1
ATOM 1596 O O . LYS A 1 200 ? -6.664 7.268 2.440 1.00 94.56 200 LYS A O 1
ATOM 1601 N N . SER A 1 201 ? -7.863 6.821 0.588 1.00 90.81 201 SER A N 1
ATOM 1602 C CA . SER A 1 201 ? -7.901 5.360 0.772 1.00 90.81 201 SER A CA 1
ATOM 1603 C C . SER A 1 201 ? -6.513 4.726 0.747 1.00 90.81 201 SER A C 1
ATOM 1605 O O . SER A 1 201 ? -6.290 3.740 1.440 1.00 90.81 201 SER A O 1
ATOM 1607 N N . TYR A 1 202 ? -5.567 5.322 0.015 1.00 92.94 202 TYR A N 1
ATOM 1608 C CA . TYR A 1 202 ? -4.154 4.977 0.118 1.00 92.94 202 TYR A CA 1
ATOM 1609 C C . TYR A 1 202 ? -3.545 5.691 1.334 1.00 92.94 202 TYR A C 1
ATOM 1611 O O . TYR A 1 202 ? -2.855 6.700 1.220 1.00 92.94 202 TYR A O 1
ATOM 1619 N N . SER A 1 203 ? -3.881 5.206 2.529 1.00 92.75 203 SER A N 1
ATOM 1620 C CA . SER A 1 203 ? -3.223 5.579 3.784 1.00 92.75 203 SER A CA 1
ATOM 1621 C C . SER A 1 203 ? -3.526 4.572 4.884 1.00 92.75 203 SER A C 1
ATOM 1623 O O . SER A 1 203 ? -4.555 3.897 4.844 1.00 92.75 203 SER A O 1
ATOM 1625 N N . LYS A 1 204 ? -2.702 4.533 5.934 1.00 89.88 204 LYS A N 1
ATOM 1626 C CA . LYS A 1 204 ? -2.899 3.594 7.050 1.00 89.88 204 LYS A CA 1
ATOM 1627 C C . LYS A 1 204 ? -4.268 3.777 7.721 1.00 89.88 204 LYS A C 1
ATOM 1629 O O . LYS A 1 204 ? -4.895 2.806 8.118 1.00 89.88 204 LYS A O 1
ATOM 1634 N N . LEU A 1 205 ? -4.764 5.018 7.801 1.00 90.25 205 LEU A N 1
ATOM 1635 C CA . LEU A 1 205 ? -6.039 5.359 8.453 1.00 90.25 205 LEU A CA 1
ATOM 1636 C C . LEU A 1 205 ? -7.288 4.951 7.663 1.00 90.25 205 LEU A C 1
ATOM 1638 O O . LEU A 1 205 ? -8.365 4.858 8.256 1.00 90.25 205 LEU A O 1
ATOM 1642 N N . PHE A 1 206 ? -7.181 4.738 6.351 1.00 92.19 206 PHE A N 1
ATOM 1643 C CA . PHE A 1 206 ? -8.344 4.496 5.490 1.00 92.19 206 PHE A CA 1
ATOM 1644 C C . PHE A 1 206 ? -8.202 3.273 4.578 1.00 92.19 206 PHE A C 1
ATOM 1646 O O . PHE A 1 206 ? -9.170 2.942 3.893 1.00 92.19 206 PHE A O 1
ATOM 1653 N N . ASN A 1 207 ? -7.054 2.593 4.581 1.00 91.56 207 ASN A N 1
ATOM 1654 C CA . ASN A 1 207 ? -6.856 1.332 3.876 1.00 91.56 207 ASN A CA 1
ATOM 1655 C C . ASN A 1 207 ? -7.534 0.188 4.642 1.00 91.56 207 ASN A C 1
ATOM 1657 O O . ASN A 1 207 ? -6.908 -0.497 5.450 1.00 91.56 207 ASN A O 1
ATOM 1661 N N . ARG A 1 208 ? -8.846 0.043 4.439 1.00 86.88 208 ARG A N 1
ATOM 1662 C CA . ARG A 1 208 ? -9.692 -0.920 5.151 1.00 86.88 208 ARG A CA 1
ATOM 1663 C C . ARG A 1 208 ? -10.805 -1.460 4.267 1.00 86.88 208 ARG A C 1
ATOM 1665 O O . ARG A 1 208 ? -11.282 -0.745 3.381 1.00 86.88 208 ARG A O 1
ATOM 1672 N N . LEU A 1 209 ? -11.278 -2.671 4.558 1.00 84.44 209 LEU A N 1
ATOM 1673 C CA . LEU A 1 209 ? -12.554 -3.138 4.010 1.00 84.44 209 LEU A CA 1
ATOM 1674 C C . LEU A 1 209 ? -13.742 -2.535 4.780 1.00 84.44 209 LEU A C 1
ATOM 1676 O O . LEU A 1 209 ? -13.610 -2.155 5.946 1.00 84.44 209 LEU A O 1
ATOM 1680 N N . PRO A 1 210 ? -14.923 -2.424 4.149 1.00 76.25 210 PRO A N 1
ATOM 1681 C CA . PRO A 1 210 ? -16.141 -2.055 4.859 1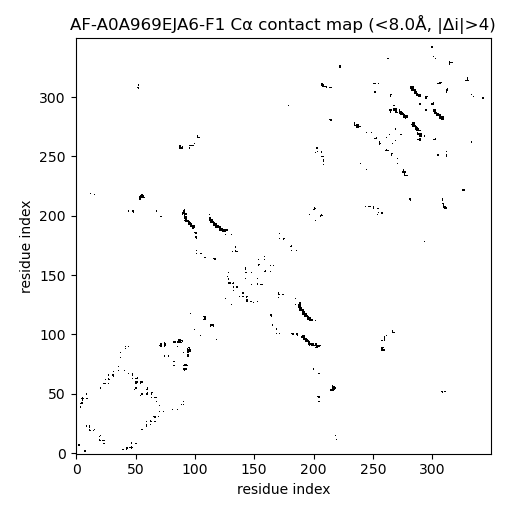.00 76.25 210 PRO A CA 1
ATOM 1682 C C . PRO A 1 210 ? -16.561 -3.134 5.875 1.00 76.25 210 PRO A C 1
ATOM 1684 O O . PRO A 1 210 ? -17.070 -4.188 5.495 1.00 76.25 210 PRO A O 1
ATOM 1687 N N . VAL A 1 211 ? -16.426 -2.834 7.172 1.00 72.25 211 VAL A N 1
ATOM 1688 C CA . VAL A 1 211 ? -16.921 -3.695 8.260 1.00 72.25 211 VAL A CA 1
ATOM 1689 C C . VAL A 1 211 ? -18.435 -3.526 8.406 1.00 72.25 211 VAL A C 1
ATOM 1691 O O . VAL A 1 211 ? -18.918 -2.418 8.644 1.00 72.25 211 VAL A O 1
ATOM 1694 N N . ALA A 1 212 ? -19.201 -4.618 8.352 1.00 69.31 212 ALA A N 1
ATOM 1695 C CA . ALA A 1 212 ? -20.655 -4.555 8.545 1.00 69.31 212 ALA A CA 1
ATOM 1696 C C . ALA A 1 212 ? -21.060 -4.236 9.999 1.00 69.31 212 ALA A C 1
ATOM 1698 O O . ALA A 1 212 ? -22.019 -3.501 10.235 1.00 69.31 212 ALA A O 1
ATOM 1699 N N . LYS A 1 213 ? -20.340 -4.786 10.987 1.00 81.75 213 LYS A N 1
ATOM 1700 C CA . LYS A 1 213 ? -20.586 -4.540 12.414 1.00 81.75 213 LYS A CA 1
ATOM 1701 C C . LYS A 1 213 ? -19.263 -4.478 13.189 1.00 81.75 213 LYS A C 1
ATOM 1703 O O . LYS A 1 213 ? -18.608 -5.512 13.313 1.00 81.75 213 LYS A O 1
ATOM 1708 N N . PRO A 1 214 ? -18.868 -3.312 13.731 1.00 84.62 214 PRO A N 1
ATOM 1709 C CA . PRO A 1 214 ? -17.652 -3.214 14.529 1.00 84.62 214 PRO A CA 1
ATOM 1710 C C . PRO A 1 214 ? -17.804 -4.013 15.828 1.00 84.62 214 PRO A C 1
ATOM 1712 O O . PRO A 1 214 ? -18.873 -4.028 16.446 1.00 84.62 214 PRO A O 1
ATOM 1715 N N . PHE A 1 215 ? -16.729 -4.669 16.262 1.00 86.31 215 PHE A N 1
ATOM 1716 C CA . PHE A 1 215 ? -16.696 -5.360 17.545 1.00 86.31 215 PHE A CA 1
ATOM 1717 C C . PHE A 1 215 ? -16.138 -4.426 18.632 1.00 86.31 215 PHE A C 1
ATOM 1719 O O . PHE A 1 215 ? -15.014 -3.936 18.558 1.00 86.31 215 PHE A O 1
ATOM 1726 N N . LEU A 1 216 ? -16.947 -4.156 19.655 1.00 86.69 216 LEU A N 1
ATOM 1727 C CA . LEU A 1 216 ? -16.599 -3.217 20.720 1.00 86.69 216 LEU A CA 1
ATOM 1728 C C . LEU A 1 216 ? -15.859 -3.937 21.856 1.00 86.69 216 LEU A C 1
ATOM 1730 O O . LEU A 1 216 ? -16.274 -4.993 22.336 1.00 86.69 216 LEU A O 1
ATOM 1734 N N . HIS A 1 217 ? -14.755 -3.349 22.297 1.00 81.00 217 HIS A N 1
ATOM 1735 C CA . HIS A 1 217 ? -13.833 -3.883 23.289 1.00 81.00 217 HIS A CA 1
ATOM 1736 C C . HIS A 1 217 ? -14.044 -3.244 24.665 1.00 81.00 217 HIS A C 1
ATOM 1738 O O . HIS A 1 217 ? -13.224 -2.448 25.113 1.00 81.00 217 HIS A O 1
ATOM 1744 N N . ALA A 1 218 ? -15.105 -3.638 25.376 1.00 73.94 218 ALA A N 1
ATOM 1745 C CA . ALA A 1 218 ? -15.341 -3.151 26.742 1.00 73.94 218 ALA A CA 1
ATOM 1746 C C . ALA A 1 218 ? -14.140 -3.407 27.679 1.00 73.94 218 ALA A C 1
ATOM 1748 O O . ALA A 1 218 ? -13.824 -2.583 28.533 1.00 73.94 218 ALA A O 1
ATOM 1749 N N . THR A 1 219 ? -13.436 -4.529 27.485 1.00 70.81 219 THR A N 1
ATOM 1750 C CA . THR A 1 219 ? -12.167 -4.843 28.152 1.00 70.81 219 THR A CA 1
ATOM 1751 C C . THR A 1 219 ? -11.175 -5.488 27.181 1.00 70.81 219 THR A C 1
ATOM 1753 O O . THR A 1 219 ? -11.537 -6.276 26.295 1.00 70.81 219 THR A O 1
ATOM 1756 N N . LEU A 1 220 ? -9.887 -5.171 27.345 1.00 69.75 220 LEU A N 1
ATOM 1757 C CA . LEU A 1 220 ? -8.816 -5.836 26.608 1.00 69.75 220 LEU A CA 1
ATOM 1758 C C . LEU A 1 220 ? -8.347 -7.082 27.356 1.00 69.75 220 LEU A C 1
ATOM 1760 O O . LEU A 1 220 ? -7.738 -7.005 28.421 1.00 69.75 220 LEU A O 1
ATOM 1764 N N . LYS A 1 221 ? -8.603 -8.249 26.763 1.00 67.25 221 LYS A N 1
ATOM 1765 C CA . LYS A 1 221 ? -7.999 -9.508 27.206 1.00 67.25 221 LYS A CA 1
ATOM 1766 C C . LYS A 1 221 ? -6.515 -9.513 26.834 1.00 67.25 221 LYS A C 1
ATOM 1768 O O . LYS A 1 221 ? -6.196 -9.548 25.649 1.00 67.25 221 LYS A O 1
ATOM 1773 N N . LYS A 1 222 ? -5.654 -9.466 27.854 1.00 63.88 222 LYS A N 1
ATOM 1774 C CA . LYS A 1 222 ? -4.182 -9.459 27.750 1.00 63.88 222 LYS A CA 1
ATOM 1775 C C . LYS A 1 222 ? -3.560 -10.858 27.729 1.00 63.88 222 LYS A C 1
ATOM 1777 O O . LYS A 1 222 ? -2.429 -11.002 27.292 1.00 63.88 222 LYS A O 1
ATOM 1782 N N . LYS A 1 223 ? -4.289 -11.871 28.209 1.00 61.69 223 LYS A N 1
ATOM 1783 C CA . LYS A 1 223 ? -3.857 -13.272 28.240 1.00 61.69 223 LYS A CA 1
ATOM 1784 C C . LYS A 1 223 ? -4.820 -14.129 27.435 1.00 61.69 223 LYS A C 1
ATOM 1786 O O . LYS A 1 223 ? -6.037 -13.945 27.515 1.00 61.69 223 LYS A O 1
ATOM 1791 N N . ILE A 1 224 ? -4.246 -15.040 26.669 1.00 62.78 224 ILE A N 1
ATOM 1792 C CA . ILE A 1 224 ? -4.938 -16.029 25.860 1.00 62.78 224 ILE A CA 1
ATOM 1793 C C . ILE A 1 224 ? -4.431 -17.393 26.333 1.00 62.78 224 ILE A C 1
ATOM 1795 O O . ILE A 1 224 ? -3.223 -17.576 26.451 1.00 62.78 224 ILE A O 1
ATOM 1799 N N . VAL A 1 225 ? -5.344 -18.313 26.647 1.00 62.88 225 VAL A N 1
ATOM 1800 C CA . VAL A 1 225 ? -5.005 -19.710 26.952 1.00 62.88 225 VAL A CA 1
ATOM 1801 C C . VAL A 1 225 ? -4.892 -20.434 25.611 1.00 62.88 225 VAL A C 1
ATOM 1803 O O . VAL A 1 225 ? -5.848 -20.449 24.839 1.00 62.88 225 VAL A O 1
ATOM 1806 N N . SER A 1 226 ? -3.700 -20.931 25.290 1.00 66.69 226 SER A N 1
ATOM 1807 C CA . SER A 1 226 ? -3.347 -21.471 23.970 1.00 66.69 226 SER A CA 1
ATOM 1808 C C . SER A 1 226 ? -4.045 -22.796 23.657 1.00 66.69 226 SER A C 1
ATOM 1810 O O . SER A 1 226 ? -4.474 -23.007 22.524 1.00 66.69 226 SER A O 1
ATOM 1812 N N . GLU A 1 227 ? -4.204 -23.663 24.656 1.00 69.75 227 GLU A N 1
ATOM 1813 C CA . GLU A 1 227 ? -4.750 -25.019 24.498 1.00 69.75 227 GLU A CA 1
ATOM 1814 C C . GLU A 1 227 ? -6.199 -25.011 23.985 1.00 69.75 227 GLU A C 1
ATOM 1816 O O . GLU A 1 227 ? -6.524 -25.737 23.047 1.00 69.75 227 GLU A O 1
ATOM 1821 N N . ASP A 1 228 ? -7.039 -24.110 24.503 1.00 69.00 228 ASP A N 1
ATOM 1822 C CA . ASP A 1 228 ? -8.446 -23.975 24.095 1.00 69.00 228 ASP A CA 1
ATOM 1823 C C . ASP A 1 228 ? -8.620 -23.489 22.646 1.00 69.00 228 ASP A C 1
ATOM 1825 O O . ASP A 1 228 ? -9.687 -23.652 22.050 1.00 69.00 228 ASP A O 1
ATOM 1829 N N . ILE A 1 229 ? -7.597 -22.848 22.074 1.00 75.31 229 ILE A N 1
ATOM 1830 C CA . ILE A 1 229 ? -7.658 -22.248 20.735 1.00 75.31 229 ILE A CA 1
ATOM 1831 C C . ILE A 1 229 ? -7.125 -23.198 19.675 1.00 75.31 229 ILE A C 1
ATOM 1833 O O . ILE A 1 229 ? -7.707 -23.266 18.595 1.00 75.31 229 ILE A O 1
ATOM 1837 N N . ILE A 1 230 ? -6.059 -23.944 19.975 1.00 76.25 230 ILE A N 1
ATOM 1838 C CA . ILE A 1 230 ? -5.408 -24.840 19.007 1.00 76.25 230 ILE A CA 1
ATOM 1839 C C . ILE A 1 230 ? -6.392 -25.890 18.476 1.00 76.25 230 ILE A C 1
ATOM 1841 O O . ILE A 1 230 ? -6.400 -26.181 17.283 1.00 76.25 230 ILE A O 1
ATOM 1845 N N . TYR A 1 231 ? -7.267 -26.411 19.338 1.00 80.94 231 TYR A N 1
ATOM 1846 C CA . TYR A 1 231 ? -8.254 -27.428 18.959 1.00 80.94 231 TYR A CA 1
ATOM 1847 C C . TYR A 1 231 ? -9.611 -26.849 18.546 1.00 80.94 231 TYR A C 1
ATOM 1849 O O . TYR A 1 231 ? -10.541 -27.594 18.221 1.00 80.94 231 TYR A O 1
ATOM 1857 N N . LYS A 1 232 ? -9.759 -25.520 18.550 1.00 82.31 232 LYS A N 1
ATOM 1858 C CA . LYS A 1 232 ? -11.013 -24.879 18.169 1.00 82.31 232 LYS A CA 1
ATOM 1859 C C . LYS A 1 232 ? -11.193 -24.965 16.659 1.00 82.31 232 LYS A C 1
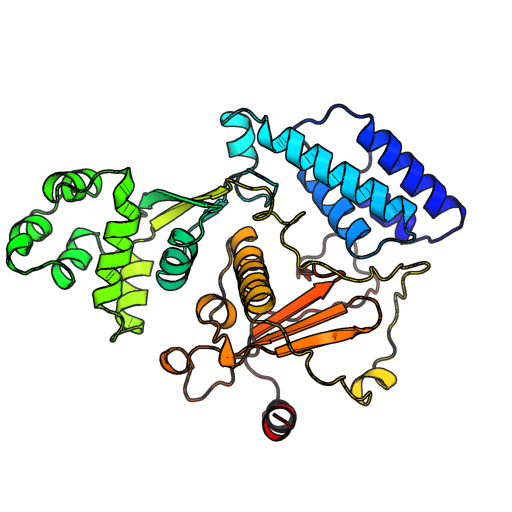ATOM 1861 O O . LYS A 1 232 ? -10.349 -24.530 15.881 1.00 82.31 232 LYS A O 1
ATOM 1866 N N . LYS A 1 233 ? -12.348 -25.479 16.234 1.00 84.88 233 LYS A N 1
ATOM 1867 C CA . LYS A 1 233 ? -12.709 -25.536 14.816 1.00 84.88 233 LYS A CA 1
ATOM 1868 C C . LYS A 1 233 ? -12.738 -24.125 14.215 1.00 84.88 233 LYS A C 1
ATOM 1870 O O . LYS A 1 233 ? -13.468 -23.257 14.696 1.00 84.88 233 LYS A O 1
ATOM 1875 N N . ILE A 1 234 ? -11.974 -23.924 13.143 1.00 85.38 234 ILE A N 1
ATOM 1876 C CA . ILE A 1 234 ? -11.943 -22.673 12.377 1.00 85.38 234 ILE A CA 1
ATOM 1877 C C . ILE A 1 234 ? -13.243 -22.562 11.555 1.00 85.38 234 ILE A C 1
ATOM 1879 O O . ILE A 1 234 ? -13.725 -23.575 11.033 1.00 85.38 234 ILE A O 1
ATOM 1883 N N . PRO A 1 235 ? -13.857 -21.368 11.450 1.00 89.50 235 PRO A N 1
ATOM 1884 C CA . PRO A 1 235 ? -15.014 -21.167 10.584 1.00 89.50 235 PRO A CA 1
ATOM 1885 C C . PRO A 1 235 ? -14.674 -21.431 9.112 1.00 89.50 235 PRO A C 1
ATOM 1887 O O . PRO A 1 235 ? -13.532 -21.299 8.679 1.00 89.50 235 PRO A O 1
ATOM 1890 N N . ALA A 1 236 ? -15.689 -21.764 8.316 1.00 92.31 236 ALA A N 1
ATOM 1891 C CA . ALA A 1 236 ? -15.528 -21.857 6.868 1.00 92.31 236 ALA A CA 1
ATOM 1892 C C . ALA A 1 236 ? -15.163 -20.481 6.266 1.00 92.31 236 ALA A C 1
ATOM 1894 O O . ALA A 1 236 ? -15.599 -19.450 6.792 1.00 92.31 236 ALA A O 1
ATOM 1895 N N . PRO A 1 237 ? -14.407 -20.439 5.153 1.00 93.69 237 PRO A N 1
ATOM 1896 C CA . PRO A 1 237 ? -14.062 -19.184 4.500 1.00 93.69 237 PRO A CA 1
ATOM 1897 C C . PRO A 1 237 ? -15.323 -18.466 4.014 1.00 93.69 237 PRO A C 1
ATOM 1899 O O . PRO A 1 237 ? -16.212 -19.054 3.390 1.00 93.69 237 PRO A O 1
ATOM 1902 N N . LYS A 1 238 ? -15.391 -17.161 4.265 1.00 92.31 238 LYS A N 1
ATOM 1903 C CA . LYS A 1 238 ? -16.474 -16.309 3.791 1.00 92.31 238 LYS A CA 1
ATOM 1904 C C . LYS A 1 238 ? -16.365 -16.124 2.283 1.00 92.31 238 LYS A C 1
ATOM 1906 O O . LYS A 1 238 ? -15.327 -15.739 1.744 1.00 92.31 238 LYS A O 1
ATOM 1911 N N . ARG A 1 239 ? -17.481 -16.343 1.590 1.00 92.12 239 ARG A N 1
ATOM 1912 C CA . ARG A 1 239 ? -17.582 -16.103 0.151 1.00 92.12 239 ARG A CA 1
ATOM 1913 C C . ARG A 1 239 ? -17.648 -14.600 -0.125 1.00 92.12 239 ARG A C 1
ATOM 1915 O O . ARG A 1 239 ? -18.635 -13.949 0.207 1.00 92.12 239 ARG A O 1
ATOM 1922 N N . LEU A 1 240 ? -16.611 -14.065 -0.762 1.00 90.56 240 LEU A N 1
ATOM 1923 C CA . LEU A 1 240 ? -16.567 -12.673 -1.209 1.00 90.56 240 LEU A CA 1
ATOM 1924 C C . LEU A 1 240 ? -17.145 -12.532 -2.621 1.00 90.56 240 LEU A C 1
ATOM 1926 O O . LEU A 1 240 ? -16.896 -13.363 -3.496 1.00 90.56 240 LEU A O 1
ATOM 1930 N N . ILE A 1 241 ? -17.888 -11.450 -2.856 1.00 92.19 241 ILE A N 1
ATOM 1931 C CA . ILE A 1 241 ? -18.265 -11.035 -4.213 1.00 92.19 241 ILE A CA 1
ATOM 1932 C C . ILE A 1 241 ? -17.028 -10.496 -4.959 1.00 92.19 241 ILE A C 1
ATOM 1934 O O . ILE A 1 241 ? -16.110 -9.994 -4.304 1.00 92.19 241 ILE A O 1
ATOM 1938 N N . PRO A 1 242 ? -16.993 -10.517 -6.308 1.00 92.88 242 PRO A N 1
ATOM 1939 C CA . PRO A 1 242 ? -15.813 -10.099 -7.076 1.00 92.88 242 PRO A CA 1
ATOM 1940 C C . PRO A 1 242 ? -15.295 -8.699 -6.723 1.00 92.88 242 PRO A C 1
ATOM 1942 O O . PRO A 1 242 ? -14.092 -8.496 -6.593 1.00 92.88 242 PRO A O 1
ATOM 1945 N N . LYS A 1 243 ? -16.205 -7.745 -6.487 1.00 91.56 243 LYS A N 1
ATOM 1946 C CA . LYS A 1 243 ? -15.846 -6.383 -6.072 1.00 91.56 243 LYS A CA 1
ATOM 1947 C C . LYS A 1 243 ? -15.110 -6.357 -4.726 1.00 91.56 243 LYS A C 1
ATOM 1949 O O . LYS A 1 243 ? -14.023 -5.803 -4.648 1.00 91.56 243 LYS A O 1
ATOM 1954 N N . ALA A 1 244 ? -15.669 -7.003 -3.701 1.00 90.94 244 ALA A N 1
ATOM 1955 C CA . ALA A 1 244 ? -15.070 -7.073 -2.366 1.00 90.94 244 ALA A CA 1
ATOM 1956 C C . ALA A 1 244 ? -13.726 -7.818 -2.378 1.00 90.94 244 ALA A C 1
ATOM 1958 O O . ALA A 1 244 ? -12.808 -7.474 -1.643 1.00 90.94 244 ALA A O 1
ATOM 1959 N N . LYS A 1 245 ? -13.591 -8.823 -3.249 1.00 93.81 245 LYS A N 1
ATOM 1960 C CA . LYS A 1 245 ? -12.331 -9.536 -3.459 1.00 93.81 245 LYS A CA 1
ATOM 1961 C C . LYS A 1 245 ? -11.248 -8.617 -4.030 1.00 93.81 245 LYS A C 1
ATOM 1963 O O . LYS A 1 245 ? -10.147 -8.590 -3.493 1.00 93.81 245 LYS A O 1
ATOM 1968 N N . LYS A 1 246 ? -11.572 -7.829 -5.061 1.00 92.81 246 LYS A N 1
ATOM 1969 C CA . LYS A 1 246 ? -10.651 -6.834 -5.632 1.00 92.81 246 LYS A CA 1
ATOM 1970 C C . LYS A 1 246 ? -10.269 -5.764 -4.605 1.00 92.81 246 LYS A C 1
ATOM 1972 O O . LYS A 1 246 ? -9.101 -5.408 -4.501 1.00 92.81 246 LYS A O 1
ATOM 1977 N N . GLU A 1 247 ? -11.236 -5.290 -3.819 1.00 92.06 247 GLU A N 1
ATOM 1978 C CA . GLU A 1 247 ? -10.981 -4.361 -2.710 1.00 92.06 247 GLU A CA 1
ATOM 1979 C C . GLU A 1 247 ? -10.028 -4.973 -1.671 1.00 92.06 247 GLU A C 1
ATOM 1981 O O . GLU A 1 247 ? -9.094 -4.300 -1.245 1.00 92.06 247 GLU A O 1
ATOM 1986 N N . LEU A 1 248 ? -10.194 -6.255 -1.318 1.00 93.19 248 LEU A N 1
ATOM 1987 C CA . LEU A 1 248 ? -9.308 -6.954 -0.380 1.00 93.19 248 LEU A CA 1
ATOM 1988 C C . LEU A 1 248 ? -7.880 -7.071 -0.924 1.00 93.19 248 LEU A C 1
ATOM 1990 O O . LEU A 1 248 ? -6.934 -6.804 -0.190 1.00 93.19 248 LEU A O 1
ATOM 1994 N N . VAL A 1 249 ? -7.715 -7.415 -2.203 1.00 94.25 249 VAL A N 1
ATOM 1995 C CA . VAL A 1 249 ? -6.395 -7.435 -2.859 1.00 94.25 249 VAL A CA 1
ATOM 1996 C C . VAL A 1 249 ? -5.740 -6.057 -2.795 1.00 94.25 249 VAL A C 1
ATOM 1998 O O . VAL A 1 249 ? -4.568 -5.956 -2.438 1.00 94.25 249 VAL A O 1
ATOM 2001 N N . GLY A 1 250 ? -6.508 -4.999 -3.075 1.00 93.25 250 GLY A N 1
ATOM 2002 C CA . GLY A 1 250 ? -6.046 -3.622 -2.931 1.00 93.25 250 GLY A CA 1
ATOM 2003 C C . GLY A 1 250 ? -5.582 -3.322 -1.508 1.00 93.25 250 GLY A C 1
ATOM 2004 O O . GLY A 1 250 ? -4.469 -2.841 -1.327 1.00 93.25 250 GLY A O 1
ATOM 2005 N N . VAL A 1 251 ? -6.381 -3.672 -0.494 1.00 92.62 251 VAL A N 1
ATOM 2006 C CA . VAL A 1 251 ? -6.019 -3.485 0.922 1.00 92.62 251 VAL A CA 1
ATOM 2007 C C . VAL A 1 251 ? -4.718 -4.208 1.270 1.00 92.62 251 VAL A C 1
ATOM 2009 O O . VAL A 1 251 ? -3.841 -3.595 1.875 1.00 92.62 251 VAL A O 1
ATOM 2012 N N . ILE A 1 252 ? -4.565 -5.470 0.863 1.00 92.25 252 ILE A N 1
ATOM 2013 C CA . ILE A 1 252 ? -3.365 -6.279 1.121 1.00 92.25 252 ILE A CA 1
ATOM 2014 C C . ILE A 1 252 ? -2.122 -5.624 0.501 1.00 92.25 252 ILE A C 1
ATOM 2016 O O . ILE A 1 252 ? -1.141 -5.373 1.203 1.00 92.25 252 ILE A O 1
ATOM 2020 N N . LYS A 1 253 ? -2.170 -5.300 -0.799 1.00 93.00 253 LYS A N 1
ATOM 2021 C CA . LYS A 1 253 ? -1.031 -4.710 -1.521 1.00 93.00 253 LYS A CA 1
ATOM 2022 C C . LYS A 1 253 ? -0.669 -3.329 -0.980 1.00 93.00 253 LYS A C 1
ATOM 2024 O O . LYS A 1 253 ? 0.481 -3.075 -0.635 1.00 93.00 253 LYS A O 1
ATOM 2029 N N . HIS A 1 254 ? -1.658 -2.452 -0.826 1.00 91.88 254 HIS A N 1
ATOM 2030 C CA . HIS A 1 254 ? -1.459 -1.101 -0.304 1.00 91.88 254 HIS A CA 1
ATOM 2031 C C . HIS A 1 254 ? -0.813 -1.082 1.081 1.00 91.88 254 HIS A C 1
ATOM 2033 O O . HIS A 1 254 ? 0.004 -0.206 1.358 1.00 91.88 254 HIS A O 1
ATOM 2039 N N . SER A 1 255 ? -1.158 -2.030 1.952 1.00 88.50 255 SER A N 1
ATOM 2040 C CA . SER A 1 255 ? -0.616 -2.047 3.304 1.00 88.50 255 SER A CA 1
ATOM 2041 C C . SER A 1 255 ? 0.892 -2.267 3.334 1.00 88.50 255 SER A C 1
ATOM 2043 O O . SER A 1 255 ? 1.565 -1.530 4.047 1.00 88.50 255 SER A O 1
ATOM 2045 N N . LEU A 1 256 ? 1.437 -3.225 2.572 1.00 85.81 256 LEU A N 1
ATOM 2046 C CA . LEU A 1 256 ? 2.892 -3.430 2.519 1.00 85.81 256 LEU A CA 1
ATOM 2047 C C . LEU A 1 256 ? 3.603 -2.242 1.863 1.00 85.81 256 LEU A C 1
ATOM 2049 O O . LEU A 1 256 ? 4.588 -1.738 2.406 1.00 85.81 256 LEU A O 1
ATOM 2053 N N . ASN A 1 257 ? 3.030 -1.716 0.780 1.00 84.75 257 ASN A N 1
ATOM 2054 C CA . ASN A 1 257 ? 3.576 -0.566 0.061 1.00 84.75 257 ASN A CA 1
ATOM 2055 C C . ASN A 1 257 ? 3.704 0.677 0.952 1.00 84.75 257 ASN A C 1
ATOM 2057 O O . ASN A 1 257 ? 4.685 1.409 0.871 1.00 84.75 257 ASN A O 1
ATOM 2061 N N . MET A 1 258 ? 2.743 0.918 1.851 1.00 83.94 258 MET A N 1
ATOM 2062 C CA . MET A 1 258 ? 2.814 2.034 2.807 1.00 83.94 258 MET A CA 1
ATOM 2063 C C . MET A 1 258 ? 3.956 1.904 3.819 1.00 83.94 258 MET A C 1
ATOM 2065 O O . MET A 1 258 ? 4.330 2.898 4.444 1.00 83.94 258 MET A O 1
ATOM 2069 N N . PHE A 1 259 ? 4.500 0.702 3.997 1.00 82.75 259 PHE A N 1
ATOM 2070 C CA . PHE A 1 259 ? 5.706 0.450 4.784 1.00 82.75 259 PHE A CA 1
ATOM 2071 C C . PHE A 1 259 ? 6.967 0.355 3.920 1.00 82.75 259 PHE A C 1
ATOM 2073 O O . PHE A 1 259 ? 8.015 0.010 4.457 1.00 82.75 259 PHE A O 1
ATOM 2080 N N . GLN A 1 260 ? 6.871 0.672 2.622 1.00 87.06 260 GLN A N 1
ATOM 2081 C CA . GLN A 1 260 ? 7.952 0.533 1.640 1.00 87.06 260 GLN A CA 1
ATOM 2082 C C . GLN A 1 260 ? 8.513 -0.895 1.618 1.00 87.06 260 GLN A C 1
ATOM 2084 O O . GLN A 1 260 ? 9.722 -1.109 1.605 1.00 87.06 260 GLN A O 1
ATOM 2089 N N . ARG A 1 261 ? 7.619 -1.886 1.706 1.00 85.69 261 ARG A N 1
ATOM 2090 C CA . ARG A 1 261 ? 7.968 -3.305 1.681 1.00 85.69 261 ARG A CA 1
ATOM 2091 C C . ARG A 1 261 ? 7.195 -4.015 0.588 1.00 85.69 261 ARG A C 1
ATOM 2093 O O . ARG A 1 261 ? 6.060 -3.660 0.287 1.00 85.69 261 ARG A O 1
ATOM 2100 N N . GLU A 1 262 ? 7.796 -5.086 0.102 1.00 86.88 262 GLU A N 1
ATOM 2101 C CA . GLU A 1 262 ? 7.163 -6.085 -0.742 1.00 86.88 262 GLU A CA 1
ATOM 2102 C C . GLU A 1 262 ? 7.459 -7.473 -0.191 1.00 86.88 262 GLU A C 1
ATOM 2104 O O . GLU A 1 262 ? 8.466 -7.695 0.484 1.00 86.88 262 GLU A O 1
ATOM 2109 N N . THR A 1 263 ? 6.554 -8.404 -0.462 1.00 89.88 263 THR A N 1
ATOM 2110 C CA . THR A 1 263 ? 6.778 -9.829 -0.243 1.00 89.88 263 THR A CA 1
ATOM 2111 C C . THR A 1 263 ? 6.187 -10.585 -1.419 1.00 89.88 263 THR A C 1
ATOM 2113 O O . THR A 1 263 ? 5.114 -10.222 -1.911 1.00 89.88 263 THR A O 1
ATOM 2116 N N . ASP A 1 264 ? 6.848 -11.660 -1.844 1.00 90.50 264 ASP A N 1
ATOM 2117 C CA . ASP A 1 264 ? 6.414 -12.438 -3.009 1.00 90.50 264 ASP A CA 1
ATOM 2118 C C . ASP A 1 264 ? 4.931 -12.855 -2.957 1.00 90.50 264 ASP A C 1
ATOM 2120 O O . ASP A 1 264 ? 4.236 -12.687 -3.965 1.00 90.50 264 ASP A O 1
ATOM 2124 N N . PRO A 1 265 ? 4.365 -13.298 -1.811 1.00 91.31 265 PRO A N 1
ATOM 2125 C CA . PRO A 1 265 ? 2.961 -13.684 -1.747 1.00 91.31 265 PRO A CA 1
ATOM 2126 C C . PRO A 1 265 ? 1.992 -12.533 -1.981 1.00 91.31 265 PRO A C 1
ATOM 2128 O O . PRO A 1 265 ? 0.877 -12.762 -2.447 1.00 91.31 265 PRO A O 1
ATOM 2131 N N . VAL A 1 266 ? 2.386 -11.300 -1.658 1.00 92.81 266 VAL A N 1
ATOM 2132 C CA . VAL A 1 266 ? 1.560 -10.111 -1.887 1.00 92.81 266 VAL A CA 1
ATOM 2133 C C . VAL A 1 266 ? 1.747 -9.580 -3.300 1.00 92.81 266 VAL A C 1
ATOM 2135 O O . VAL A 1 266 ? 0.754 -9.299 -3.977 1.00 92.81 266 VAL A O 1
ATOM 2138 N N . THR A 1 267 ? 2.987 -9.479 -3.776 1.00 92.31 267 THR A N 1
ATOM 2139 C CA . THR A 1 267 ? 3.294 -8.989 -5.125 1.00 92.31 267 THR A CA 1
ATOM 2140 C C . THR A 1 267 ? 2.662 -9.901 -6.179 1.00 92.31 267 THR A C 1
ATOM 2142 O O . THR A 1 267 ? 1.896 -9.430 -7.031 1.00 92.31 267 THR A O 1
ATOM 2145 N N . TYR A 1 268 ? 2.854 -11.216 -6.036 1.00 92.75 268 TYR A N 1
ATOM 2146 C CA . TYR A 1 268 ? 2.398 -12.251 -6.969 1.00 92.75 268 TYR A CA 1
ATOM 2147 C C . TYR A 1 268 ? 1.112 -12.961 -6.536 1.00 92.75 268 TYR A C 1
ATOM 2149 O O . TYR A 1 268 ? 0.866 -14.091 -6.964 1.00 92.75 268 TYR A O 1
ATOM 2157 N N . LEU A 1 269 ? 0.299 -12.320 -5.692 1.00 93.56 269 LEU A N 1
ATOM 2158 C CA . LEU A 1 269 ? -0.951 -12.868 -5.164 1.00 93.56 269 LEU A CA 1
ATOM 2159 C C . LEU A 1 269 ? -1.810 -13.491 -6.278 1.00 93.56 269 LEU A C 1
ATOM 2161 O O . LEU A 1 269 ? -2.199 -12.811 -7.234 1.00 93.56 269 LEU A O 1
ATOM 2165 N N . ASP A 1 270 ? -2.147 -14.777 -6.138 1.00 93.38 270 ASP A N 1
ATOM 2166 C CA . ASP A 1 270 ? -3.158 -15.420 -6.978 1.00 93.38 270 ASP A CA 1
ATOM 2167 C C . ASP A 1 270 ? -4.537 -15.235 -6.356 1.00 93.38 270 ASP A C 1
ATOM 2169 O O . ASP A 1 270 ? -4.891 -15.863 -5.353 1.00 93.38 270 ASP A O 1
ATOM 2173 N N . GLU A 1 271 ? -5.361 -14.409 -6.995 1.00 93.25 271 GLU A N 1
ATOM 2174 C CA . GLU A 1 271 ? -6.711 -14.152 -6.526 1.00 93.25 271 GLU A CA 1
ATOM 2175 C C . GLU A 1 271 ? -7.518 -15.446 -6.386 1.00 93.25 271 GLU A C 1
ATOM 2177 O O . GLU A 1 271 ? -8.351 -15.548 -5.487 1.00 93.25 271 GLU A O 1
ATOM 2182 N N . LYS A 1 272 ? -7.324 -16.461 -7.236 1.00 92.75 272 LYS A N 1
ATOM 2183 C CA . LYS A 1 272 ? -8.105 -17.712 -7.162 1.00 92.75 272 LYS A CA 1
ATOM 2184 C C . LYS A 1 272 ? -7.842 -18.481 -5.866 1.00 92.75 272 LYS A C 1
ATOM 2186 O O . LYS A 1 272 ? -8.762 -19.114 -5.338 1.00 92.75 272 LYS A O 1
ATOM 2191 N N . SER A 1 273 ? -6.635 -18.370 -5.323 1.00 93.25 273 SER A N 1
ATOM 2192 C CA . SER A 1 273 ? -6.245 -18.965 -4.044 1.00 93.25 273 SER A CA 1
ATOM 2193 C C . SER A 1 273 ? -6.729 -18.177 -2.818 1.00 93.25 273 SER A C 1
ATOM 2195 O O . SER A 1 273 ? -6.820 -18.747 -1.736 1.00 93.25 273 SER A O 1
ATOM 2197 N N . LEU A 1 274 ? -7.110 -16.902 -2.975 1.00 95.19 274 LEU A N 1
ATOM 2198 C CA . LEU A 1 274 ? -7.505 -16.031 -1.865 1.00 95.19 274 LEU A CA 1
ATOM 2199 C C . LEU A 1 274 ? -8.716 -16.590 -1.103 1.00 95.19 274 LEU A C 1
ATOM 2201 O O . LEU A 1 274 ? -9.786 -16.837 -1.674 1.00 95.19 274 LEU A O 1
ATOM 2205 N N . ARG A 1 275 ? -8.547 -16.767 0.206 1.00 94.31 275 ARG A N 1
ATOM 2206 C CA . ARG A 1 275 ? -9.578 -17.143 1.179 1.00 94.31 275 ARG A CA 1
ATOM 2207 C C . ARG A 1 275 ? -9.631 -16.080 2.269 1.00 94.31 275 ARG A C 1
ATOM 2209 O O . ARG A 1 275 ? -8.594 -15.615 2.726 1.00 94.31 275 ARG A O 1
ATOM 2216 N N . TYR A 1 276 ? -10.833 -15.701 2.686 1.00 93.44 276 TYR A N 1
ATOM 2217 C CA . TYR A 1 276 ? -11.051 -14.719 3.746 1.00 93.44 276 TYR A CA 1
ATOM 2218 C C . TYR A 1 276 ? -11.879 -15.354 4.859 1.00 93.44 276 TYR A C 1
ATOM 2220 O O . TYR A 1 276 ? -12.941 -15.918 4.600 1.00 93.44 276 TYR A O 1
ATOM 2228 N N . PHE A 1 277 ? -11.387 -15.273 6.087 1.00 92.00 277 PHE A N 1
ATOM 2229 C CA . PHE A 1 277 ? -12.000 -15.854 7.273 1.00 92.00 277 PHE A CA 1
ATOM 2230 C C . PHE A 1 277 ? -12.395 -14.732 8.223 1.00 92.00 277 PHE A C 1
ATOM 2232 O O . PHE A 1 277 ? -11.543 -13.944 8.628 1.00 92.00 277 PHE A O 1
ATOM 2239 N N . GLU A 1 278 ? -13.672 -14.675 8.596 1.00 89.50 278 GLU A N 1
ATOM 2240 C CA . GLU A 1 278 ? -14.134 -13.810 9.683 1.00 89.50 278 GLU A CA 1
ATOM 2241 C C . GLU A 1 278 ? -14.035 -14.586 10.988 1.00 89.50 278 GLU A C 1
ATOM 2243 O O . GLU A 1 278 ? -14.655 -15.639 11.151 1.00 89.50 278 GLU A O 1
ATOM 2248 N N . LEU A 1 279 ? -13.224 -14.075 11.904 1.00 86.38 279 LEU A N 1
ATOM 2249 C CA . LEU A 1 279 ? -12.972 -14.679 13.199 1.00 86.38 279 LEU A CA 1
ATOM 2250 C C . LEU A 1 279 ? -13.688 -13.892 14.300 1.00 86.38 279 LEU A C 1
ATOM 2252 O O . LEU A 1 279 ? -14.404 -12.908 14.095 1.00 86.38 279 LEU A O 1
ATOM 2256 N N . GLU A 1 280 ? -13.509 -14.356 15.526 1.00 83.56 280 GLU A N 1
ATOM 2257 C CA . GLU A 1 280 ? -14.084 -13.712 16.691 1.00 83.56 280 GLU A CA 1
ATOM 2258 C C . GLU A 1 280 ? -13.405 -12.377 17.029 1.00 83.56 280 GLU A C 1
ATOM 2260 O O . GLU A 1 280 ? -12.264 -12.088 16.667 1.00 83.56 280 GLU A O 1
ATOM 2265 N N . ARG A 1 281 ? -14.130 -11.541 17.778 1.00 81.94 281 ARG A N 1
ATOM 2266 C CA . ARG A 1 281 ? -13.642 -10.248 18.281 1.00 81.94 281 ARG A CA 1
ATOM 2267 C C . ARG A 1 281 ? -13.264 -9.254 17.175 1.00 81.94 281 ARG A C 1
ATOM 2269 O O . ARG A 1 281 ? -12.412 -8.402 17.406 1.00 81.94 281 ARG A O 1
ATOM 2276 N N . GLY A 1 282 ? -13.879 -9.340 15.996 1.00 82.19 282 GLY A N 1
ATOM 2277 C CA . GLY A 1 282 ? -13.600 -8.436 14.873 1.00 82.19 282 GLY A CA 1
ATOM 2278 C C . GLY A 1 282 ? -12.207 -8.624 14.272 1.00 82.19 282 GLY A C 1
ATOM 2279 O O . GLY A 1 282 ? -11.647 -7.671 13.738 1.00 82.19 282 GLY A O 1
ATOM 2280 N N . LEU A 1 283 ? -11.616 -9.808 14.447 1.00 86.38 283 LEU A N 1
ATOM 2281 C CA . LEU A 1 283 ? -10.455 -10.241 13.682 1.00 86.38 283 LEU A CA 1
ATOM 2282 C C . LEU A 1 283 ? -10.931 -10.914 12.401 1.00 86.38 283 LEU A C 1
ATOM 2284 O O . LEU A 1 283 ? -11.907 -11.659 12.422 1.00 86.38 283 LEU A O 1
ATOM 2288 N N . SER A 1 284 ? -10.192 -10.709 11.328 1.00 88.69 284 SER A N 1
ATOM 2289 C CA . SER A 1 284 ? -10.342 -11.447 10.086 1.00 88.69 284 SER A CA 1
ATOM 2290 C C . SER A 1 284 ? -8.963 -11.784 9.541 1.00 88.69 284 SER A C 1
ATOM 2292 O O . SER A 1 284 ? -7.992 -11.078 9.812 1.00 88.69 284 SER A O 1
ATOM 2294 N N . ILE A 1 285 ? -8.855 -12.868 8.784 1.00 91.25 285 ILE A N 1
ATOM 2295 C CA . ILE A 1 285 ? -7.595 -13.278 8.162 1.00 91.25 285 ILE A CA 1
ATOM 2296 C C . ILE A 1 285 ? -7.848 -13.547 6.687 1.00 91.25 285 ILE A C 1
ATOM 2298 O O . ILE A 1 285 ? -8.754 -14.299 6.329 1.00 91.25 285 ILE A O 1
ATOM 2302 N N . ALA A 1 286 ? -7.038 -12.935 5.833 1.00 92.44 286 ALA A N 1
ATOM 2303 C CA . ALA A 1 286 ? -6.924 -13.315 4.435 1.00 92.44 286 ALA A CA 1
ATOM 2304 C C . ALA A 1 286 ? -5.726 -14.254 4.274 1.00 92.44 286 ALA A C 1
ATOM 2306 O O . ALA A 1 286 ? -4.657 -13.937 4.781 1.00 92.44 286 ALA A O 1
ATOM 2307 N N . ILE A 1 287 ? -5.898 -15.374 3.576 1.00 94.19 287 ILE A N 1
ATOM 2308 C CA . ILE A 1 287 ? -4.838 -16.336 3.238 1.00 94.19 287 ILE A CA 1
ATOM 2309 C C . ILE A 1 287 ? -4.819 -16.493 1.721 1.00 94.19 287 ILE A C 1
ATOM 2311 O O . ILE A 1 287 ? -5.881 -16.595 1.101 1.00 94.19 287 ILE A O 1
ATOM 2315 N N . TYR A 1 288 ? -3.639 -16.479 1.116 1.00 94.12 288 TYR A N 1
ATOM 2316 C CA . TYR A 1 288 ? -3.474 -16.513 -0.334 1.00 94.12 288 TYR A CA 1
ATOM 2317 C C . TYR A 1 288 ? -2.117 -17.098 -0.717 1.00 94.12 288 TYR A C 1
ATOM 2319 O O . TYR A 1 288 ? -1.105 -16.872 -0.062 1.00 94.12 288 TYR A O 1
ATOM 2327 N N . GLY A 1 289 ? -2.104 -17.854 -1.805 1.00 92.38 289 GLY A N 1
ATOM 2328 C CA . GLY A 1 289 ? -0.892 -18.294 -2.475 1.00 92.38 289 GLY A CA 1
ATOM 2329 C C . GLY A 1 289 ? -0.469 -17.334 -3.585 1.00 92.38 289 GLY A C 1
ATOM 2330 O O . GLY A 1 289 ? -1.076 -16.286 -3.828 1.00 92.38 289 GLY A O 1
ATOM 2331 N N . MET A 1 290 ? 0.579 -17.743 -4.287 1.00 91.56 290 MET A N 1
ATOM 2332 C CA . MET A 1 290 ? 1.154 -17.021 -5.418 1.00 91.56 290 MET A CA 1
ATOM 2333 C C . MET A 1 290 ? 0.703 -17.608 -6.752 1.00 91.56 290 MET A C 1
ATOM 2335 O O . MET A 1 290 ? 0.302 -18.771 -6.830 1.00 91.56 290 MET A O 1
ATOM 2339 N N . GLN A 1 291 ? 0.830 -16.836 -7.828 1.00 90.44 291 GLN A N 1
ATOM 2340 C CA . GLN A 1 291 ? 0.667 -17.351 -9.187 1.00 90.44 291 GLN A CA 1
ATOM 2341 C C . GLN A 1 291 ? 1.606 -18.549 -9.436 1.00 90.44 291 GLN A C 1
ATOM 2343 O O . GLN A 1 291 ? 2.783 -18.459 -9.084 1.00 90.44 291 GLN A O 1
ATOM 2348 N N . PRO A 1 292 ? 1.154 -19.635 -10.099 1.00 87.62 292 PRO A N 1
ATOM 2349 C CA . PRO A 1 292 ? 1.949 -20.860 -10.249 1.00 87.62 292 PRO A CA 1
ATOM 2350 C C . PRO A 1 292 ? 3.353 -20.649 -10.832 1.00 87.62 292 PRO A C 1
ATOM 2352 O O . PRO A 1 292 ? 4.315 -21.229 -10.349 1.00 87.62 292 PRO A O 1
ATOM 2355 N N . LYS A 1 293 ? 3.496 -19.753 -11.819 1.00 86.12 293 LYS A N 1
ATOM 2356 C CA . LYS A 1 293 ? 4.787 -19.427 -12.457 1.00 86.12 293 LYS A CA 1
ATOM 2357 C C . LYS A 1 293 ? 5.790 -18.705 -11.542 1.00 86.12 293 LYS A C 1
ATOM 2359 O O . LYS A 1 293 ? 6.951 -18.565 -11.911 1.00 86.12 293 LYS A O 1
ATOM 2364 N N . ARG A 1 294 ? 5.326 -18.195 -10.398 1.00 88.31 294 ARG A N 1
ATOM 2365 C CA . ARG A 1 294 ? 6.120 -17.472 -9.396 1.00 88.31 294 ARG A CA 1
ATOM 2366 C C . ARG A 1 294 ? 6.417 -18.332 -8.162 1.00 88.31 294 ARG A C 1
ATOM 2368 O O . ARG A 1 294 ? 7.196 -17.905 -7.325 1.00 88.31 294 ARG A O 1
ATOM 2375 N N . GLN A 1 295 ? 5.813 -19.516 -8.034 1.00 85.25 295 GLN A N 1
ATOM 2376 C CA . GLN A 1 295 ? 6.041 -20.401 -6.890 1.00 85.25 295 GLN A CA 1
ATOM 2377 C C . GLN A 1 295 ? 7.382 -21.132 -7.005 1.00 85.25 295 GLN A C 1
ATOM 2379 O O . GLN A 1 295 ? 7.782 -21.566 -8.088 1.00 85.25 295 GLN A O 1
ATOM 2384 N N . PHE A 1 296 ? 8.052 -21.318 -5.869 1.00 79.31 296 PHE A N 1
ATOM 2385 C CA . PHE A 1 296 ? 9.203 -22.207 -5.783 1.00 79.31 296 PHE A CA 1
ATOM 2386 C C . PHE A 1 296 ? 8.726 -23.669 -5.780 1.00 79.31 296 PHE A C 1
ATOM 2388 O O . PHE A 1 296 ? 7.858 -24.017 -4.983 1.00 79.31 296 PHE A O 1
ATOM 2395 N N . PRO A 1 297 ? 9.286 -24.557 -6.626 1.00 75.50 297 PRO A N 1
ATOM 2396 C CA . PRO A 1 297 ? 8.799 -25.935 -6.758 1.00 75.50 297 PRO A CA 1
ATOM 2397 C C . PRO A 1 297 ? 8.840 -26.779 -5.476 1.00 75.50 297 PRO A C 1
ATOM 2399 O O . PRO A 1 297 ? 8.131 -27.776 -5.389 1.00 75.50 297 PRO A O 1
ATOM 2402 N N . LEU A 1 298 ? 9.691 -26.415 -4.511 1.00 79.44 298 LEU A N 1
ATOM 2403 C CA . LEU A 1 298 ? 9.938 -27.188 -3.289 1.00 79.44 298 LEU A CA 1
ATOM 2404 C C . LEU A 1 298 ? 9.463 -26.481 -2.012 1.00 79.44 298 LEU A C 1
ATOM 2406 O O . LEU A 1 298 ? 9.612 -27.034 -0.925 1.00 79.44 298 LEU A O 1
ATOM 2410 N N . GLU A 1 299 ? 8.878 -25.287 -2.122 1.00 75.25 299 GLU A N 1
ATOM 2411 C CA . GLU A 1 299 ? 8.490 -24.485 -0.963 1.00 75.25 299 GLU A CA 1
ATOM 2412 C C . GLU A 1 299 ? 7.014 -24.104 -1.040 1.00 75.25 299 GLU A C 1
ATOM 2414 O O . GLU A 1 299 ? 6.533 -23.534 -2.019 1.00 75.25 299 GLU A O 1
ATOM 2419 N N . SER A 1 300 ? 6.279 -24.400 0.030 1.00 76.00 300 SER A N 1
ATOM 2420 C CA . SER A 1 300 ? 4.910 -23.913 0.196 1.00 76.00 300 SER A CA 1
ATOM 2421 C C . SER A 1 300 ? 4.945 -22.516 0.798 1.00 76.00 300 SER A C 1
ATOM 2423 O O . SER A 1 300 ? 4.804 -22.353 2.009 1.00 76.00 300 SER A O 1
ATOM 2425 N N . TYR A 1 301 ? 5.145 -21.505 -0.047 1.00 84.25 301 TYR A N 1
ATOM 2426 C CA . TYR A 1 301 ? 5.117 -20.117 0.400 1.00 84.25 301 TYR A CA 1
ATOM 2427 C C . TYR A 1 301 ? 3.703 -19.536 0.288 1.00 84.25 301 TYR A C 1
ATOM 2429 O O . TYR A 1 301 ? 3.181 -19.298 -0.804 1.00 84.25 301 TYR A O 1
ATOM 2437 N N . VAL A 1 302 ? 3.059 -19.338 1.440 1.00 87.56 302 VAL A N 1
ATOM 2438 C CA . VAL A 1 302 ? 1.691 -18.817 1.550 1.00 87.56 302 VAL A CA 1
ATOM 2439 C C . VAL A 1 302 ? 1.720 -17.481 2.278 1.00 87.56 302 VAL A C 1
ATOM 2441 O O . VAL A 1 302 ? 2.325 -17.344 3.340 1.00 87.56 302 VAL A O 1
ATOM 2444 N N . GLY A 1 303 ? 1.041 -16.492 1.709 1.00 89.44 303 GLY A N 1
ATOM 2445 C CA . GLY A 1 303 ? 0.835 -15.194 2.325 1.00 89.44 303 GLY A CA 1
ATOM 2446 C C . GLY A 1 303 ? -0.419 -15.175 3.183 1.00 89.44 303 GLY A C 1
ATOM 2447 O O . GLY A 1 303 ? -1.419 -15.837 2.891 1.00 89.44 303 GLY A O 1
ATOM 2448 N N . TYR A 1 304 ? -0.390 -14.359 4.228 1.00 90.62 304 TYR A N 1
ATOM 2449 C CA . TYR A 1 304 ? -1.587 -14.020 4.973 1.00 90.62 304 TYR A CA 1
ATOM 2450 C C . TYR A 1 304 ? -1.566 -12.553 5.396 1.00 90.62 304 TYR A C 1
ATOM 2452 O O . TYR A 1 304 ? -0.515 -11.931 5.534 1.00 90.62 304 TYR A O 1
ATOM 2460 N N . THR A 1 305 ? -2.752 -11.993 5.610 1.00 89.00 305 THR A N 1
ATOM 2461 C CA . THR A 1 305 ? -2.937 -10.651 6.162 1.00 89.00 305 THR A CA 1
ATOM 2462 C C . THR A 1 305 ? -3.945 -10.723 7.295 1.00 89.00 305 THR A C 1
ATOM 2464 O O . THR A 1 305 ? -5.084 -11.153 7.096 1.00 89.00 305 THR A O 1
ATOM 2467 N N . VAL A 1 306 ? -3.527 -10.293 8.487 1.00 88.12 306 VAL A N 1
ATOM 2468 C CA . VAL A 1 306 ? -4.408 -10.178 9.652 1.00 88.12 306 VAL A CA 1
ATOM 2469 C C . VAL A 1 306 ? -5.053 -8.804 9.655 1.00 88.12 306 VAL A C 1
ATOM 2471 O O . VAL A 1 306 ? -4.380 -7.772 9.611 1.00 88.12 306 VAL A O 1
ATOM 2474 N N . LEU A 1 307 ? -6.375 -8.810 9.732 1.00 84.19 307 LEU A N 1
ATOM 2475 C CA . LEU A 1 307 ? -7.210 -7.631 9.720 1.00 84.19 307 LEU A CA 1
ATOM 2476 C C . LEU A 1 307 ? -7.940 -7.503 11.060 1.00 84.19 307 LEU A C 1
ATOM 2478 O O . LEU A 1 307 ? -8.543 -8.455 11.551 1.00 84.19 307 LEU A O 1
ATOM 2482 N N . LYS A 1 308 ? -7.919 -6.316 11.658 1.00 83.75 308 LYS A N 1
ATOM 2483 C CA . LYS A 1 308 ? -8.654 -5.972 12.871 1.00 83.75 308 LYS A CA 1
ATOM 2484 C C . LYS A 1 308 ? -9.626 -4.848 12.572 1.00 83.75 308 LYS A C 1
ATOM 2486 O O . LYS A 1 308 ? -9.199 -3.763 12.194 1.00 83.75 308 LYS A O 1
ATOM 2491 N N . MET A 1 309 ? -10.923 -5.101 12.736 1.00 70.62 309 MET A N 1
ATOM 2492 C CA . MET A 1 309 ? -11.973 -4.220 12.198 1.00 70.62 309 MET A CA 1
ATOM 2493 C C . MET A 1 309 ? -11.688 -3.868 10.731 1.00 70.62 309 MET A C 1
ATOM 2495 O O . MET A 1 309 ? -11.796 -2.712 10.332 1.00 70.62 309 MET A O 1
ATOM 2499 N N . ASP A 1 310 ? -11.234 -4.863 9.965 1.00 55.97 310 ASP A N 1
ATOM 2500 C CA . ASP A 1 310 ? -10.826 -4.731 8.566 1.00 55.97 310 ASP A CA 1
ATOM 2501 C C . ASP A 1 310 ? -9.658 -3.765 8.265 1.00 55.97 310 ASP A C 1
ATOM 2503 O O . ASP A 1 310 ? -9.423 -3.438 7.103 1.00 55.97 310 ASP A O 1
ATOM 2507 N N . TYR A 1 311 ? -8.878 -3.363 9.276 1.00 51.81 311 TYR A N 1
ATOM 2508 C CA . TYR A 1 311 ? -7.562 -2.726 9.122 1.00 51.81 311 TYR A CA 1
ATOM 2509 C C . TYR A 1 311 ? -6.442 -3.744 9.217 1.00 51.81 311 TYR A C 1
ATOM 2511 O O . TYR A 1 311 ? -6.483 -4.585 10.109 1.00 51.81 311 TYR A O 1
ATOM 2519 N N . GLN A 1 312 ? -5.383 -3.624 8.416 1.00 40.84 312 GLN A N 1
ATOM 2520 C CA . GLN A 1 312 ? -4.205 -4.457 8.652 1.00 40.84 312 GLN A CA 1
ATOM 2521 C C . GLN A 1 312 ? -3.586 -4.148 10.019 1.00 40.84 312 GLN A C 1
ATOM 2523 O O . GLN A 1 312 ? -3.234 -3.004 10.311 1.00 40.84 312 GLN A O 1
ATOM 2528 N N . GLN A 1 313 ? -3.426 -5.182 10.845 1.00 44.53 313 GLN A N 1
ATOM 2529 C CA . GLN A 1 313 ? -2.582 -5.097 12.031 1.00 44.53 313 GLN A CA 1
ATOM 2530 C C . GLN A 1 313 ? -1.130 -5.344 11.637 1.00 44.53 313 GLN A C 1
ATOM 2532 O O . GLN A 1 313 ? -0.812 -6.346 10.998 1.00 44.53 313 GLN A O 1
ATOM 2537 N N . ARG A 1 314 ? -0.244 -4.437 12.049 1.00 42.31 314 ARG A N 1
ATOM 2538 C CA . ARG A 1 314 ? 1.189 -4.711 12.104 1.00 42.31 314 ARG A CA 1
ATOM 2539 C C . ARG A 1 314 ? 1.523 -5.225 13.502 1.00 42.31 314 ARG A C 1
ATOM 2541 O O . ARG A 1 314 ? 1.134 -4.604 14.487 1.00 42.31 314 ARG A O 1
ATOM 2548 N N . MET A 1 315 ? 2.243 -6.337 13.554 1.00 35.00 315 MET A N 1
ATOM 2549 C CA . MET A 1 315 ? 3.025 -6.751 14.715 1.00 35.00 315 MET A CA 1
ATOM 2550 C C . MET A 1 315 ? 4.446 -6.243 14.428 1.00 35.00 315 MET A C 1
ATOM 2552 O O . MET A 1 315 ? 5.017 -6.596 13.398 1.00 35.00 315 MET A O 1
ATOM 2556 N N . GLU A 1 316 ? 4.955 -5.292 15.209 1.00 31.91 316 GLU A N 1
ATOM 2557 C CA . GLU A 1 316 ? 6.338 -4.808 15.068 1.00 31.91 316 GLU A CA 1
ATOM 2558 C C . GLU A 1 316 ? 7.275 -5.698 15.895 1.00 31.91 316 GLU A C 1
ATOM 2560 O O . GLU A 1 316 ? 6.934 -6.050 17.020 1.00 31.91 316 GLU A O 1
ATOM 2565 N N . GLU A 1 317 ? 8.432 -6.058 15.327 1.00 28.59 317 GLU A N 1
ATOM 2566 C CA . GLU A 1 317 ? 9.506 -6.812 16.002 1.00 28.59 317 GLU A CA 1
ATOM 2567 C C . GLU A 1 317 ? 10.364 -5.932 16.928 1.00 28.59 317 GLU A C 1
ATOM 2569 O O . GLU A 1 317 ? 11.100 -6.456 17.757 1.00 28.59 317 GLU A O 1
ATOM 2574 N N . ASP A 1 318 ? 10.241 -4.603 16.856 1.00 29.61 318 ASP A N 1
ATOM 2575 C CA . ASP A 1 318 ? 11.073 -3.702 17.650 1.00 29.61 318 ASP A CA 1
ATOM 2576 C C . ASP A 1 318 ? 10.341 -3.185 18.889 1.00 29.61 318 ASP A C 1
ATOM 2578 O O . ASP A 1 318 ? 9.341 -2.462 18.826 1.00 29.61 318 ASP A O 1
ATOM 2582 N N . GLY A 1 319 ? 10.893 -3.555 20.045 1.00 35.34 319 GLY A N 1
ATOM 2583 C CA . GLY A 1 319 ? 10.447 -3.150 21.366 1.00 35.34 319 GLY A CA 1
ATOM 2584 C C . GLY A 1 319 ? 10.424 -1.634 21.533 1.00 35.34 319 GLY A C 1
ATOM 2585 O O . GLY A 1 319 ? 11.417 -1.008 21.896 1.00 35.34 319 GLY A O 1
ATOM 2586 N N . PHE A 1 320 ? 9.244 -1.044 21.369 1.00 30.95 320 PHE A N 1
ATOM 2587 C CA . PHE A 1 320 ? 8.949 0.304 21.840 1.00 30.95 320 PHE A CA 1
ATOM 2588 C C . PHE A 1 320 ? 7.800 0.282 22.845 1.00 30.95 320 PHE A C 1
ATOM 2590 O O . PHE A 1 320 ? 6.753 0.880 22.630 1.00 30.95 320 PHE A O 1
ATOM 2597 N N . LEU A 1 321 ? 8.013 -0.452 23.940 1.00 32.78 321 LEU A N 1
ATOM 2598 C CA . LEU A 1 321 ? 7.498 -0.252 25.301 1.00 32.78 321 LEU A CA 1
ATOM 2599 C C . LEU A 1 321 ? 7.984 -1.454 26.122 1.00 32.78 321 LEU A C 1
ATOM 2601 O O . LEU A 1 321 ? 7.756 -2.589 25.725 1.00 32.78 321 LEU A O 1
ATOM 2605 N N . GLY A 1 322 ? 8.698 -1.169 27.215 1.00 25.86 322 GLY A N 1
ATOM 2606 C CA . GLY A 1 322 ? 9.437 -2.113 28.057 1.00 25.86 322 GLY A CA 1
ATOM 2607 C C . GLY A 1 322 ? 8.873 -3.531 28.130 1.00 25.86 322 GLY A C 1
ATOM 2608 O O . GLY A 1 322 ? 7.689 -3.739 28.392 1.00 25.86 322 GLY A O 1
ATOM 2609 N N . SER A 1 323 ? 9.789 -4.474 27.926 1.00 27.67 323 SER A N 1
ATOM 2610 C CA . SER A 1 323 ? 9.685 -5.885 28.266 1.00 27.67 323 SER A CA 1
ATOM 2611 C C . SER A 1 323 ? 9.045 -6.059 29.640 1.00 27.67 323 SER A C 1
ATOM 2613 O O . SER A 1 323 ? 9.704 -5.824 30.642 1.00 27.67 323 SER A O 1
ATOM 2615 N N . ASP A 1 324 ? 7.767 -6.420 29.663 1.00 24.33 324 ASP A N 1
ATOM 2616 C CA . ASP A 1 324 ? 7.131 -7.173 30.741 1.00 24.33 324 ASP A CA 1
ATOM 2617 C C . ASP A 1 324 ? 5.777 -7.682 30.226 1.00 24.33 324 ASP A C 1
ATOM 2619 O O . ASP A 1 324 ? 4.731 -7.038 30.324 1.00 24.33 324 ASP A O 1
ATOM 2623 N N . HIS A 1 325 ? 5.845 -8.873 29.629 1.00 27.50 325 HIS A N 1
ATOM 2624 C CA . HIS A 1 325 ? 4.746 -9.815 29.417 1.00 27.50 325 HIS A CA 1
ATOM 2625 C C . HIS A 1 325 ? 3.486 -9.287 28.715 1.00 27.50 325 HIS A C 1
ATOM 2627 O O . HIS A 1 325 ? 2.421 -9.147 29.324 1.00 27.50 325 HIS A O 1
ATOM 2633 N N . TYR A 1 326 ? 3.561 -9.157 27.390 1.00 26.12 326 TYR A N 1
ATOM 2634 C CA . TYR A 1 326 ? 2.384 -9.159 26.521 1.00 26.12 326 TYR A CA 1
ATOM 2635 C C . TYR A 1 326 ? 2.631 -10.070 25.322 1.00 26.12 326 TYR A C 1
ATOM 2637 O O . TYR A 1 326 ? 3.754 -10.153 24.847 1.00 26.12 326 TYR A O 1
ATOM 2645 N N . LEU A 1 327 ? 1.584 -10.787 24.899 1.00 25.61 327 LEU A N 1
ATOM 2646 C CA . LEU A 1 327 ? 1.591 -11.727 23.775 1.00 25.61 327 LEU A CA 1
ATOM 2647 C C . LEU A 1 327 ? 2.167 -11.068 22.515 1.00 25.61 327 LEU A C 1
ATOM 2649 O O . LEU A 1 327 ? 1.460 -10.363 21.794 1.00 25.61 327 LEU A O 1
ATOM 2653 N N . GLU A 1 328 ? 3.447 -11.332 22.281 1.00 21.06 328 GLU A N 1
ATOM 2654 C CA . GLU A 1 328 ? 4.096 -11.286 20.982 1.00 21.06 328 GLU A CA 1
ATOM 2655 C C . GLU A 1 328 ? 3.348 -12.245 20.055 1.00 21.06 328 GLU A C 1
ATOM 2657 O O . GLU A 1 328 ? 3.324 -13.455 20.270 1.00 21.06 328 GLU A O 1
ATOM 2662 N N . PHE A 1 329 ? 2.711 -11.706 19.021 1.00 26.70 329 PHE A N 1
ATOM 2663 C CA . PHE A 1 329 ? 2.437 -12.483 17.820 1.00 26.70 329 PHE A CA 1
ATOM 2664 C C . PHE A 1 329 ? 3.471 -12.066 16.784 1.00 26.70 329 PHE A C 1
ATOM 2666 O O . PHE A 1 329 ? 3.182 -11.352 15.828 1.00 26.70 329 PHE A O 1
ATOM 2673 N N . THR A 1 330 ? 4.704 -12.489 17.034 1.00 21.16 330 THR A N 1
ATOM 2674 C CA . THR A 1 330 ? 5.777 -12.491 16.050 1.00 21.16 330 THR A CA 1
ATOM 2675 C C . THR A 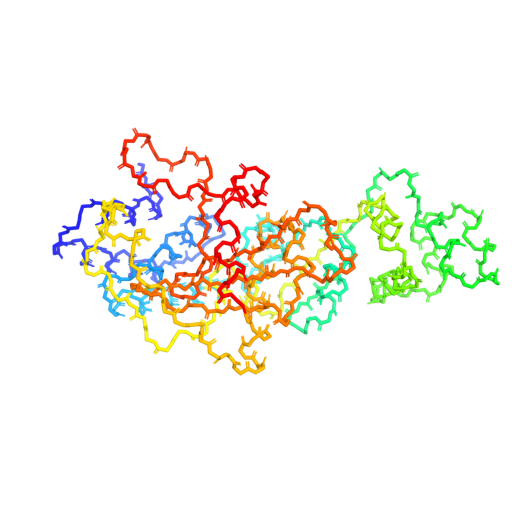1 330 ? 5.414 -13.525 15.000 1.00 21.16 330 THR A C 1
ATOM 2677 O O . THR A 1 330 ? 5.363 -14.717 15.283 1.00 21.16 330 THR A O 1
ATOM 2680 N N . PHE A 1 331 ? 5.136 -13.070 13.789 1.00 28.45 331 PHE A N 1
ATOM 2681 C CA . PHE A 1 331 ? 5.278 -13.913 12.620 1.00 28.45 331 PHE A CA 1
ATOM 2682 C C . PHE A 1 331 ? 5.902 -13.039 11.548 1.00 28.45 331 PHE A C 1
ATOM 2684 O O . PHE A 1 331 ? 5.268 -12.115 11.027 1.00 28.45 331 PHE A O 1
ATOM 2691 N N . SER A 1 332 ? 7.175 -13.311 11.279 1.00 23.11 332 SER A N 1
ATOM 2692 C CA . SER A 1 332 ? 7.836 -12.798 10.099 1.00 23.11 332 SER A CA 1
ATOM 2693 C C . SER A 1 332 ? 7.042 -13.256 8.877 1.00 23.11 332 SER A C 1
ATOM 2695 O O . SER A 1 332 ? 6.445 -14.335 8.837 1.00 23.11 332 SER A O 1
ATOM 2697 N N . THR A 1 333 ? 7.064 -12.446 7.831 1.00 28.50 333 THR A N 1
ATOM 2698 C CA . THR A 1 333 ? 6.619 -12.835 6.491 1.00 28.50 333 THR A CA 1
ATOM 2699 C C . THR A 1 333 ? 7.556 -13.871 5.849 1.00 28.50 333 THR A C 1
ATOM 2701 O O . THR A 1 333 ? 7.768 -13.840 4.648 1.00 28.50 333 THR A O 1
ATOM 2704 N N . THR A 1 334 ? 8.123 -14.796 6.622 1.00 24.23 334 THR A N 1
ATOM 2705 C CA . THR A 1 334 ? 8.984 -15.886 6.162 1.00 24.23 334 THR A CA 1
ATOM 2706 C C . THR A 1 334 ? 8.651 -17.149 6.953 1.00 24.23 334 THR A C 1
ATOM 2708 O O . THR A 1 334 ? 9.216 -17.408 8.008 1.00 24.23 334 THR A O 1
ATOM 2711 N N . CYS A 1 335 ? 7.746 -17.980 6.429 1.00 26.44 335 CYS A N 1
ATOM 2712 C CA . CYS A 1 335 ? 7.772 -19.408 6.753 1.00 26.44 335 CYS A CA 1
ATOM 2713 C C . CYS A 1 335 ? 8.877 -20.054 5.911 1.00 26.44 335 CYS A C 1
ATOM 2715 O O . CYS A 1 335 ? 8.602 -20.681 4.893 1.00 26.44 335 CYS A O 1
ATOM 2717 N N . VAL A 1 336 ? 10.127 -19.873 6.331 1.00 28.67 336 VAL A N 1
ATOM 2718 C CA . VAL A 1 336 ? 11.195 -20.822 6.017 1.00 28.67 336 VAL A CA 1
ATOM 2719 C C . VAL A 1 336 ? 11.351 -21.654 7.286 1.00 28.67 336 VAL A C 1
ATOM 2721 O O . VAL A 1 336 ? 11.638 -21.115 8.347 1.00 28.67 336 VAL A O 1
ATOM 2724 N N . GLU A 1 337 ? 11.055 -22.949 7.165 1.00 28.83 337 GLU A N 1
ATOM 2725 C CA . GLU A 1 337 ? 11.207 -23.991 8.192 1.00 28.83 337 GLU A CA 1
ATOM 2726 C C . GLU A 1 337 ? 10.234 -23.967 9.389 1.00 28.83 337 GLU A C 1
ATOM 2728 O O . GLU A 1 337 ? 10.573 -23.619 10.515 1.00 28.83 337 GLU A O 1
ATOM 2733 N N . ALA A 1 338 ? 9.025 -24.505 9.188 1.00 24.84 338 ALA A N 1
ATOM 2734 C CA . ALA A 1 338 ? 8.268 -25.108 10.288 1.00 24.84 338 ALA A CA 1
ATOM 2735 C C . ALA A 1 338 ? 7.479 -26.344 9.819 1.00 24.84 338 ALA A C 1
ATOM 2737 O O . ALA A 1 338 ? 6.405 -26.244 9.235 1.00 24.84 338 ALA A O 1
ATOM 2738 N N . ASN A 1 339 ? 8.052 -27.519 10.099 1.00 27.78 339 ASN A N 1
ATOM 2739 C CA . ASN A 1 339 ? 7.436 -28.849 10.166 1.00 27.78 339 ASN A CA 1
ATOM 2740 C C . ASN A 1 339 ? 6.444 -29.241 9.050 1.00 27.78 339 ASN A C 1
ATOM 2742 O O . ASN A 1 339 ? 5.239 -28.997 9.124 1.00 27.78 339 ASN A O 1
ATOM 2746 N N . HIS A 1 340 ? 6.960 -30.036 8.105 1.00 28.09 340 HIS A N 1
ATOM 2747 C CA . HIS A 1 340 ? 6.266 -30.770 7.032 1.00 28.09 340 HIS A CA 1
ATOM 2748 C C . HIS A 1 340 ? 4.949 -31.487 7.414 1.00 28.09 340 HIS A C 1
ATOM 2750 O O . HIS A 1 340 ? 4.188 -31.864 6.528 1.00 28.09 340 HIS A O 1
ATOM 2756 N N . HIS A 1 341 ? 4.642 -31.675 8.700 1.00 26.89 341 HIS A N 1
ATOM 2757 C CA . HIS A 1 341 ? 3.396 -32.297 9.150 1.00 26.89 341 HIS A CA 1
ATOM 2758 C C . HIS A 1 341 ? 2.198 -31.336 9.270 1.00 26.89 341 HIS A C 1
ATOM 2760 O O . HIS A 1 341 ? 1.066 -31.793 9.133 1.00 26.89 341 HIS A O 1
ATOM 2766 N N . TYR A 1 342 ? 2.405 -30.031 9.490 1.00 32.25 342 TYR A N 1
ATOM 2767 C CA . TYR A 1 342 ? 1.301 -29.094 9.782 1.00 32.25 342 TYR A CA 1
ATOM 2768 C C . TYR A 1 342 ? 0.758 -28.379 8.539 1.00 32.25 342 TYR A C 1
ATOM 2770 O O . TYR A 1 342 ? -0.453 -28.236 8.388 1.00 32.25 342 TYR A O 1
ATOM 2778 N N . ALA A 1 343 ? 1.632 -28.006 7.597 1.00 29.25 343 ALA A N 1
ATOM 2779 C CA . ALA A 1 343 ? 1.197 -27.493 6.295 1.00 29.25 343 ALA A CA 1
ATOM 2780 C C . ALA A 1 343 ? 0.368 -28.541 5.531 1.00 29.25 343 ALA A C 1
ATOM 2782 O O . ALA A 1 343 ? -0.591 -28.204 4.840 1.00 29.25 343 ALA A O 1
ATOM 2783 N N . ARG A 1 344 ? 0.684 -29.826 5.732 1.00 25.91 344 ARG A N 1
ATOM 2784 C CA . ARG A 1 344 ? -0.009 -30.945 5.100 1.00 25.91 344 ARG A CA 1
ATOM 2785 C C . ARG A 1 344 ? -1.466 -31.075 5.549 1.00 25.91 344 ARG A C 1
ATOM 2787 O O . ARG A 1 344 ? -2.309 -31.275 4.695 1.00 25.91 344 ARG A O 1
ATOM 2794 N N . SER A 1 345 ? -1.798 -30.872 6.829 1.00 27.38 345 SER A N 1
ATOM 2795 C CA . SER A 1 345 ? -3.191 -31.015 7.298 1.00 27.38 345 SER A CA 1
ATOM 2796 C C . SER A 1 345 ? -4.107 -29.868 6.849 1.00 27.38 345 SER A C 1
ATOM 2798 O O . SER A 1 345 ? -5.296 -30.077 6.603 1.00 27.38 345 SER A O 1
ATOM 2800 N N . ILE A 1 346 ? -3.559 -28.658 6.692 1.00 32.09 346 ILE A N 1
ATOM 2801 C CA . ILE A 1 346 ? -4.297 -27.508 6.151 1.00 32.09 346 ILE A CA 1
ATOM 2802 C C . ILE A 1 346 ? -4.474 -27.658 4.636 1.00 32.09 346 ILE A C 1
ATOM 2804 O O . ILE A 1 346 ? -5.545 -27.362 4.123 1.00 32.09 346 ILE A O 1
ATOM 2808 N N . ILE A 1 347 ? -3.467 -28.167 3.921 1.00 33.19 347 ILE A N 1
ATOM 2809 C CA . ILE A 1 347 ? -3.560 -28.414 2.474 1.00 33.19 347 ILE A CA 1
ATOM 2810 C C . ILE A 1 347 ? -4.437 -29.639 2.161 1.00 33.19 347 ILE A C 1
ATOM 2812 O O . ILE A 1 347 ? -5.177 -29.603 1.191 1.00 33.19 347 ILE A O 1
ATOM 2816 N N . GLU A 1 348 ? -4.427 -30.687 2.988 1.00 28.59 348 GLU A N 1
ATOM 2817 C CA . GLU A 1 348 ? -5.276 -31.883 2.825 1.00 28.59 348 GLU A CA 1
ATOM 2818 C C . GLU A 1 348 ? -6.749 -31.638 3.218 1.00 28.59 348 GLU A C 1
ATOM 2820 O O . GLU A 1 348 ? -7.601 -32.490 2.970 1.00 28.59 348 GLU A O 1
ATOM 2825 N N . SER A 1 349 ? -7.064 -30.480 3.814 1.00 30.81 349 SER A N 1
ATOM 2826 C CA . SER A 1 349 ? -8.438 -30.041 4.113 1.00 30.81 349 SER A CA 1
ATOM 2827 C C . SER A 1 349 ? -8.934 -28.873 3.242 1.00 30.81 349 SER A C 1
ATOM 2829 O O . SER A 1 349 ? -10.088 -28.454 3.397 1.00 30.81 349 SER A O 1
ATOM 2831 N N . LEU A 1 350 ? -8.092 -28.373 2.326 1.00 33.00 350 LEU A N 1
ATOM 2832 C CA . LEU A 1 350 ? -8.437 -27.474 1.212 1.00 33.00 350 LEU A CA 1
ATOM 2833 C C . LEU A 1 350 ? -8.779 -28.280 -0.045 1.00 33.00 350 LEU A C 1
ATOM 2835 O O . LEU A 1 350 ? -9.572 -27.738 -0.854 1.00 33.00 350 LEU A O 1
#

Radius of gyration: 23.13 Å; Cα contacts (8 Å, |Δi|>4): 459; chains: 1; bounding box: 46×56×70 Å

Mean predicted aligned error: 9.39 Å

Nearest PDB structures (foldseek):
  5h78-assembly1_B  TM=3.779E-01  e=1.367E+00  Homo sapiens
  4rxx-assembly1_A  TM=2.675E-01  e=6.914E-01  Homo sapiens
  5cwj-assembly1_A  TM=3.677E-01  e=2.702E+00  synthetic construct
  6ozu-assembly1_A  TM=2.719E-01  e=1.973E+00  Trypanosoma cruzi
  5h7c-assembly2_C  TM=2.321E-01  e=1.297E+00  Staphylococcus aureus

Foldseek 3Di:
DDDQPLVLLVVLQVDPDPVSLVVLLVSLVVLLPDDDDLPSVLSLLNSLLCCCLAPQDPSSNVSSLSSLVVQQVVLVPDDPVSLQVCELSQFFQRKHKADDFLLLLVVQVPDPQKDKAFPDWDPFPDAPLNLLCVQPDVVCNVLSVPPDHPVSSCVVVVHDRRCVSVVSSVSLVSCVVPVVVSRVNRVRRRTMMMMGGNGRCLGLSNLFQDQPDAQHPNHDDQDDDVVVVVPDDFDAFDDDDPVSLVSLLVSLLSVQVSNNHDDQCSSQWDSVQWTKGQDPRQKIKIKTGGDPVSDDPPDDQIDMFIARVGRTDDQDPDDPDDDDDGDRPDDDSDPPDDDPPPVVVVVVVD

pLDDT: mean 81.11, std 20.5, range [21.06, 96.94]